Protein AF-A0A932YGS8-F1 (afdb_monomer)

Secondary structure (DSSP, 8-state):
-THHHHHHHHHHHHHHHHHHHHHHHHHHHHHHHH-TT-HHHHHHTTT----TT-----------------------SSTT-HHHHHHHHHHHHHHHHHHHHHHHHHHHHHHHHHHSHHHHHHHHPPPPTTS---HHHIIIII-STTHHHHHHHIIIIIHHHHHHHHHHHHHHHHHHHHHHH-GGG--TTHHHHHHHHHHHH-TTTHHHHHHHHHHHHHHHHHHHHHHH------SHHHHHHHHHHHHHHHHHHHHHTTGGGG-

Foldseek 3Di:
DVVVVCCVVCVVCLVCVLLVVLVVLLVVLVCCVVCVPPVVLVVVLVVPPVCPVPPPPPPDDDDDDDDPPPPPCPVPPPPAASLQVVLVVSLVVSLVVLVVSLVVVLVVLQVVQCVDPVSVQQQQQQDDPPPPDPPVCCVPQGVGSRNRSSVVSCVPRVVQSVQLLVQLVVQLVVVVVVCVVCVQQEGGNLSSLLSSLSSSLTPPLSVQLVVQLVVLQVVVQVCCCVPPVDNYHHSNVSSSVSSVCSSVCVVVVCVVVVVVVRD

Sequence (263 aa):
MPDGILQFLAGPFLIETPIIFSWAVFLFAFGVFIFPNSRFLKRLGGIYKTDTSNRPDRSDTSDGSTRLTTSRSDTSDTSYKPYAHFYFRLLAAAAAFRFFISFFETFLQYYVWKKNPLTEILLVQPLSADVPVPAFIRNIFFGNPRGYFFYYAWGHFFLNVFLSILSAIAFYYFLVFLRKYRARFFGEGEIVLGTLMAFLAGWPNVVLFVPLALILTVVISVVRSIFWNKNYTTLGLPFLVSGFATLAFGKLLIELFHLGALG

Solvent-accessible surface area (backbone atoms only — not comparable to full-atom values): 14750 Å² total; per-residue (Å²): 125,78,66,60,59,54,53,65,57,45,52,65,49,59,71,47,44,65,54,56,49,42,51,52,53,47,54,50,52,48,50,47,69,77,42,71,82,39,70,64,54,57,62,76,50,65,79,68,72,75,77,77,80,80,67,76,83,76,75,88,77,92,74,93,72,98,67,92,68,82,80,74,79,81,78,77,83,71,88,64,56,65,55,33,56,50,39,45,51,51,39,51,51,52,51,51,48,52,52,50,50,29,52,50,51,44,51,51,51,52,54,59,26,66,72,34,80,84,44,34,52,48,53,58,30,55,50,64,85,84,56,96,59,60,68,68,58,36,57,74,73,28,67,46,51,40,9,33,41,51,51,51,41,41,61,70,42,42,43,53,55,53,47,11,52,51,50,15,53,54,48,36,52,52,47,55,53,49,37,74,80,44,50,83,37,57,54,75,29,31,57,40,45,43,22,36,33,35,33,62,40,16,64,59,37,32,72,55,29,54,60,42,24,54,52,40,42,52,52,53,40,51,52,36,35,74,76,62,73,42,95,72,52,60,51,52,62,25,32,50,55,22,32,50,49,30,69,75,40,29,69,62,50,35,60,73,69,64,46,57,89,68,103

pLDDT: mean 87.51, std 14.18, range [52.0, 98.56]

Structure (mmCIF, N/CA/C/O backbone):
data_AF-A0A932YGS8-F1
#
_entry.id   AF-A0A932YGS8-F1
#
loop_
_atom_site.group_PDB
_atom_site.id
_atom_site.type_symbol
_atom_site.label_atom_id
_atom_site.label_alt_id
_atom_site.label_comp_id
_atom_site.label_asym_id
_atom_site.label_entity_id
_atom_site.label_seq_id
_atom_site.pdbx_PDB_ins_code
_atom_site.Cartn_x
_atom_site.Cartn_y
_atom_site.Cartn_z
_atom_site.occupancy
_atom_site.B_iso_or_equiv
_atom_site.auth_seq_id
_atom_site.auth_comp_id
_atom_site.auth_asym_id
_atom_site.auth_atom_id
_atom_site.pdbx_PDB_model_num
ATOM 1 N N . MET A 1 1 ? 29.486 16.291 -18.651 1.00 53.69 1 MET A N 1
ATOM 2 C CA . MET A 1 1 ? 29.732 16.313 -17.189 1.00 53.69 1 MET A CA 1
ATOM 3 C C . MET A 1 1 ? 28.541 16.717 -16.297 1.00 53.69 1 MET A C 1
ATOM 5 O O . MET A 1 1 ? 28.609 16.335 -15.136 1.00 53.69 1 MET A O 1
ATOM 9 N N . PRO A 1 2 ? 27.442 17.377 -16.734 1.00 63.81 2 PRO A N 1
ATOM 10 C CA . PRO A 1 2 ? 26.300 17.620 -15.830 1.00 63.81 2 PRO A CA 1
ATOM 11 C C . PRO A 1 2 ? 25.465 16.360 -15.502 1.00 63.81 2 PRO A C 1
ATOM 13 O O . PRO A 1 2 ? 24.698 16.364 -14.545 1.00 63.81 2 PRO A O 1
ATOM 16 N N . ASP A 1 3 ? 25.635 15.260 -16.243 1.00 66.19 3 ASP A N 1
ATOM 17 C CA . ASP A 1 3 ? 24.803 14.054 -16.101 1.00 66.19 3 ASP A CA 1
ATOM 18 C C . ASP A 1 3 ? 25.101 13.206 -14.850 1.00 66.19 3 ASP A C 1
ATOM 20 O O . ASP A 1 3 ? 24.203 12.544 -14.331 1.00 66.19 3 ASP A O 1
ATOM 24 N N . GLY A 1 4 ? 26.334 13.252 -14.328 1.00 72.06 4 GLY A N 1
ATOM 25 C CA . GLY A 1 4 ? 26.733 12.452 -13.161 1.00 72.06 4 GLY A CA 1
ATOM 26 C C . GLY A 1 4 ? 26.124 12.947 -11.846 1.00 72.06 4 GLY A C 1
ATOM 27 O O . GLY A 1 4 ? 25.765 12.147 -10.985 1.00 72.06 4 GLY A O 1
ATOM 28 N N . ILE A 1 5 ? 25.932 1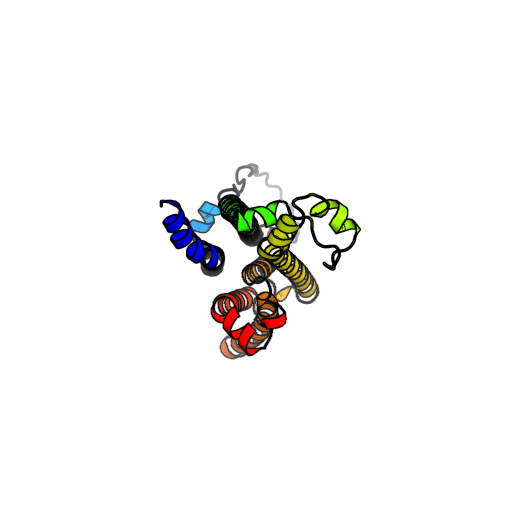4.263 -11.712 1.00 74.06 5 ILE A N 1
ATOM 29 C CA . ILE A 1 5 ? 25.344 14.875 -10.511 1.00 74.06 5 ILE A CA 1
ATOM 30 C C . ILE A 1 5 ? 23.867 14.484 -10.383 1.00 74.06 5 ILE A C 1
ATOM 32 O O . ILE A 1 5 ? 23.399 14.186 -9.287 1.00 74.06 5 ILE A O 1
ATOM 36 N N . LEU A 1 6 ? 23.140 14.423 -11.503 1.00 71.50 6 LEU A N 1
ATOM 37 C CA . LEU A 1 6 ? 21.725 14.062 -11.493 1.00 71.50 6 LEU A CA 1
ATOM 38 C C . LEU A 1 6 ? 21.517 12.590 -11.108 1.00 71.50 6 LEU A C 1
ATOM 40 O O . LEU A 1 6 ? 20.607 12.295 -10.345 1.00 71.50 6 LEU A O 1
ATOM 44 N N . GLN A 1 7 ? 22.382 11.678 -11.570 1.00 69.88 7 GLN A N 1
ATOM 45 C CA . GLN A 1 7 ? 22.343 10.267 -11.158 1.00 69.88 7 GLN A CA 1
ATOM 46 C C . GLN A 1 7 ? 22.701 10.081 -9.680 1.00 69.88 7 GLN A C 1
ATOM 48 O O . GLN A 1 7 ? 22.019 9.333 -8.979 1.00 69.88 7 GLN A O 1
ATOM 53 N N . PHE A 1 8 ? 23.727 10.788 -9.196 1.00 73.25 8 PHE A N 1
ATOM 54 C CA . PHE A 1 8 ? 24.150 10.719 -7.797 1.00 73.25 8 PHE A CA 1
ATOM 55 C C . PHE A 1 8 ? 23.075 11.243 -6.834 1.00 73.25 8 PHE A C 1
ATOM 57 O O . PHE A 1 8 ? 22.840 10.641 -5.791 1.00 73.25 8 PHE A O 1
ATOM 64 N N . LEU A 1 9 ? 22.391 12.334 -7.192 1.00 71.69 9 LEU A N 1
ATOM 65 C CA . LEU A 1 9 ? 21.349 12.925 -6.348 1.00 71.69 9 LEU A CA 1
ATOM 66 C C . LEU A 1 9 ? 20.000 12.203 -6.467 1.00 71.69 9 LEU A C 1
ATOM 68 O O . LEU A 1 9 ? 19.301 12.058 -5.467 1.00 71.69 9 LEU A O 1
ATOM 72 N N . ALA A 1 10 ? 19.620 11.744 -7.663 1.00 75.38 10 ALA A N 1
ATOM 73 C CA . ALA A 1 10 ? 18.311 11.130 -7.874 1.00 75.38 10 ALA A CA 1
ATOM 74 C C . ALA A 1 10 ? 18.223 9.708 -7.307 1.00 75.38 10 ALA A C 1
ATOM 76 O O . ALA A 1 10 ? 17.169 9.339 -6.802 1.00 75.38 10 ALA A O 1
ATOM 77 N N . GLY A 1 11 ? 19.304 8.921 -7.352 1.00 76.75 11 GLY A N 1
ATOM 78 C CA . GLY A 1 11 ? 19.278 7.513 -6.936 1.00 76.75 11 GLY A CA 1
ATOM 79 C C . GLY A 1 11 ? 18.802 7.311 -5.489 1.00 76.75 11 GLY A C 1
ATOM 80 O O . GLY A 1 11 ? 17.734 6.733 -5.285 1.00 76.75 11 GLY A O 1
ATOM 81 N N . PRO A 1 12 ? 19.532 7.823 -4.479 1.00 80.06 12 PRO A N 1
ATOM 82 C CA . PRO A 1 12 ? 19.144 7.674 -3.076 1.00 80.06 12 PRO A CA 1
ATOM 83 C C . PRO A 1 12 ? 17.800 8.338 -2.762 1.00 80.06 12 PRO A C 1
ATOM 85 O O . PRO A 1 12 ? 16.999 7.798 -2.006 1.00 80.06 12 PRO A O 1
ATOM 88 N N . PHE A 1 13 ? 17.527 9.497 -3.371 1.00 80.12 13 PHE A N 1
ATOM 89 C CA . PHE A 1 13 ? 16.286 10.224 -3.130 1.00 80.12 13 PHE A CA 1
ATOM 90 C C . PHE A 1 13 ? 15.060 9.427 -3.587 1.00 80.12 13 PHE A C 1
ATOM 92 O O . PHE A 1 13 ? 14.078 9.349 -2.854 1.00 80.12 13 PHE A O 1
ATOM 99 N N . LEU A 1 14 ? 15.111 8.802 -4.765 1.00 80.19 14 LEU A N 1
ATOM 100 C CA . LEU A 1 14 ? 13.993 8.017 -5.296 1.00 80.19 14 LEU A CA 1
ATOM 101 C C . LEU A 1 14 ? 13.702 6.779 -4.454 1.00 80.19 14 LEU A C 1
ATOM 103 O O . LEU A 1 14 ? 12.538 6.499 -4.193 1.00 80.19 14 LEU A O 1
ATOM 107 N N . ILE A 1 15 ? 14.744 6.098 -3.973 1.00 83.31 15 ILE A N 1
ATOM 108 C CA . ILE A 1 15 ? 14.597 4.894 -3.143 1.00 83.31 15 ILE A CA 1
ATOM 109 C C . ILE A 1 15 ? 13.894 5.228 -1.819 1.00 83.31 15 ILE A C 1
ATOM 111 O O . ILE A 1 15 ? 12.994 4.507 -1.389 1.00 83.31 15 ILE A O 1
ATOM 115 N N . GLU A 1 16 ? 14.255 6.348 -1.191 1.00 87.94 16 GLU A N 1
ATOM 116 C CA . GLU A 1 16 ? 13.711 6.737 0.117 1.00 87.94 16 GLU A CA 1
ATOM 117 C C . GLU A 1 16 ? 12.370 7.491 0.022 1.00 87.94 16 GLU A C 1
ATOM 119 O O . GLU A 1 16 ? 11.599 7.528 0.986 1.00 87.94 16 GLU A O 1
ATOM 124 N N . THR A 1 17 ? 12.040 8.079 -1.135 1.00 89.12 17 THR A N 1
ATOM 125 C CA . THR A 1 17 ? 10.829 8.906 -1.315 1.00 89.12 17 THR A CA 1
ATOM 126 C C . THR A 1 17 ? 9.528 8.163 -0.961 1.00 89.12 17 THR A C 1
ATOM 128 O O . THR A 1 17 ? 8.723 8.718 -0.203 1.00 89.12 17 THR A O 1
ATOM 131 N N . PRO A 1 18 ? 9.285 6.917 -1.421 1.00 89.56 18 PRO A N 1
ATOM 132 C CA . PRO A 1 18 ? 8.098 6.154 -1.036 1.00 89.56 18 PRO A CA 1
ATOM 133 C C . PRO A 1 18 ? 7.996 5.897 0.472 1.00 89.56 18 PRO A C 1
ATOM 135 O O . PRO A 1 18 ? 6.890 5.909 1.025 1.00 89.56 18 PRO A O 1
ATOM 138 N N . ILE A 1 19 ? 9.132 5.680 1.139 1.00 92.06 19 ILE A N 1
ATOM 139 C CA . ILE A 1 19 ? 9.204 5.396 2.577 1.00 92.06 19 ILE A CA 1
ATOM 140 C C . ILE A 1 19 ? 8.862 6.662 3.363 1.00 92.06 19 ILE A C 1
ATOM 142 O O . ILE A 1 19 ? 7.942 6.645 4.184 1.00 92.06 19 ILE A O 1
ATOM 146 N N . ILE A 1 20 ? 9.531 7.778 3.060 1.00 93.56 20 ILE A N 1
ATOM 147 C CA . ILE A 1 20 ? 9.289 9.082 3.697 1.00 93.56 20 ILE A CA 1
ATOM 148 C C . ILE A 1 20 ? 7.828 9.501 3.519 1.00 93.56 20 ILE A C 1
ATOM 150 O O . ILE A 1 20 ? 7.171 9.925 4.472 1.00 93.56 20 ILE A O 1
ATOM 154 N N . PHE A 1 21 ? 7.289 9.341 2.310 1.00 93.75 21 PHE A N 1
ATOM 155 C CA . PHE A 1 21 ? 5.893 9.653 2.042 1.00 93.75 21 PHE A CA 1
ATOM 156 C C . PHE A 1 21 ? 4.937 8.758 2.842 1.00 93.75 21 PHE A C 1
ATOM 158 O O . PHE A 1 21 ? 3.979 9.258 3.433 1.00 93.75 21 PHE A O 1
ATOM 165 N N . SER A 1 22 ? 5.205 7.451 2.922 1.00 93.94 22 SER A N 1
ATOM 166 C CA . SER A 1 22 ? 4.378 6.526 3.711 1.00 93.94 22 SER A CA 1
ATOM 167 C C . SER A 1 22 ? 4.372 6.907 5.197 1.00 93.94 22 SER A C 1
ATOM 169 O O . SER A 1 22 ? 3.309 6.905 5.822 1.00 93.94 22 SER A O 1
ATOM 171 N N . TRP A 1 23 ? 5.516 7.337 5.740 1.00 96.75 23 TRP A N 1
ATOM 172 C CA . TRP A 1 23 ? 5.614 7.898 7.091 1.00 96.75 23 TRP A CA 1
ATOM 173 C C . TRP A 1 23 ? 4.824 9.195 7.259 1.00 96.75 23 TRP A C 1
ATOM 175 O O . TRP A 1 23 ? 4.115 9.350 8.253 1.00 96.75 23 TRP A O 1
ATOM 185 N N . ALA A 1 24 ? 4.881 10.110 6.291 1.00 96.31 24 ALA A N 1
ATOM 186 C CA . ALA A 1 24 ? 4.102 11.345 6.336 1.00 96.31 24 ALA A CA 1
ATOM 187 C C . ALA A 1 24 ? 2.588 11.062 6.353 1.00 96.31 24 ALA A C 1
ATOM 189 O O . ALA A 1 24 ? 1.861 11.622 7.177 1.00 96.31 24 ALA A O 1
ATOM 190 N N . VAL A 1 25 ? 2.114 10.145 5.500 1.00 94.19 25 VAL A N 1
ATOM 191 C CA . VAL A 1 25 ? 0.705 9.717 5.478 1.00 94.19 25 VAL A CA 1
ATOM 192 C C . VAL A 1 25 ? 0.316 9.046 6.797 1.00 94.19 25 VAL A C 1
ATOM 194 O O . VAL A 1 25 ? -0.755 9.337 7.337 1.00 94.19 25 VAL A O 1
ATOM 197 N N . PHE A 1 26 ? 1.186 8.194 7.345 1.00 96.19 26 PHE A N 1
ATOM 198 C CA . PHE A 1 26 ? 0.978 7.558 8.644 1.00 96.19 26 PHE A CA 1
ATOM 199 C C . PHE A 1 26 ? 0.837 8.590 9.770 1.00 96.19 26 PHE A C 1
ATOM 201 O O . PHE A 1 26 ? -0.154 8.566 10.498 1.00 96.19 26 PHE A O 1
ATOM 208 N N . LEU A 1 27 ? 1.782 9.527 9.889 1.00 96.38 27 LEU A N 1
ATOM 209 C CA . LEU A 1 27 ? 1.763 10.568 10.922 1.00 96.38 27 LEU A CA 1
ATOM 210 C C . LEU A 1 27 ? 0.518 11.450 10.808 1.00 96.38 27 LEU A C 1
ATOM 212 O O . LEU A 1 27 ? -0.073 11.824 11.823 1.00 96.38 27 LEU A O 1
ATOM 216 N N . PHE A 1 28 ? 0.075 11.734 9.583 1.00 93.25 28 PHE A N 1
ATOM 217 C CA . PHE A 1 28 ? -1.156 12.475 9.348 1.00 93.25 28 PHE A CA 1
ATOM 218 C C . PHE A 1 28 ? -2.391 11.685 9.804 1.00 93.25 28 PHE A C 1
ATOM 220 O O . PHE A 1 28 ? -3.215 12.213 10.553 1.00 93.25 28 PHE A O 1
ATOM 227 N N . ALA A 1 29 ? -2.496 10.404 9.432 1.00 92.81 29 ALA A N 1
ATOM 228 C CA . ALA A 1 29 ? -3.579 9.522 9.876 1.00 92.81 29 ALA A CA 1
ATOM 229 C C . ALA A 1 29 ? -3.609 9.366 11.407 1.00 92.81 29 ALA A C 1
ATOM 231 O O . ALA A 1 29 ? -4.682 9.436 12.013 1.00 92.81 29 ALA A O 1
ATOM 232 N N . PHE A 1 30 ? -2.435 9.213 12.024 1.00 94.06 30 PHE A N 1
ATOM 233 C CA . PHE A 1 30 ? -2.254 9.133 13.470 1.00 94.06 30 PHE A CA 1
ATOM 234 C C . PHE A 1 30 ? -2.694 10.426 14.167 1.00 94.06 30 PHE A C 1
ATOM 236 O O . PHE A 1 30 ? -3.493 10.379 15.100 1.00 94.06 30 PHE A O 1
ATOM 243 N N . GLY A 1 31 ? -2.252 11.590 13.682 1.00 92.12 31 GLY A N 1
ATOM 244 C CA . GLY A 1 31 ? -2.642 12.886 14.242 1.00 92.12 31 GLY A CA 1
ATOM 245 C C . GLY A 1 31 ? -4.155 13.116 14.196 1.00 92.12 31 GLY A C 1
ATOM 246 O O . GLY A 1 31 ? -4.738 13.585 15.173 1.00 92.12 31 GLY A O 1
ATOM 247 N N . VAL A 1 32 ? -4.810 12.722 13.100 1.00 89.12 32 VAL A N 1
ATOM 248 C CA . VAL A 1 32 ? -6.277 12.790 12.972 1.00 89.12 32 VAL A CA 1
ATOM 249 C C . VAL A 1 32 ? -6.980 11.858 13.955 1.00 89.12 32 VAL A C 1
ATOM 251 O O . VAL A 1 32 ? -7.988 12.245 14.543 1.00 89.12 32 VAL A O 1
ATOM 254 N N . PHE A 1 33 ? -6.441 10.655 14.154 1.00 89.75 33 PHE A N 1
ATOM 255 C CA . PHE A 1 33 ? -6.997 9.676 15.085 1.00 89.75 33 PHE A CA 1
ATOM 256 C C . PHE A 1 33 ? -6.884 10.128 16.549 1.00 89.75 33 PHE A C 1
ATOM 258 O O . PHE A 1 33 ? -7.844 10.002 17.306 1.00 89.75 33 PHE A O 1
ATOM 265 N N . ILE A 1 34 ? -5.732 10.679 16.949 1.00 91.69 34 ILE A N 1
ATOM 266 C CA . ILE A 1 34 ? -5.482 11.125 18.329 1.00 91.69 34 ILE A CA 1
ATOM 267 C C . ILE A 1 34 ? -6.186 12.452 18.643 1.00 91.69 34 ILE A C 1
ATOM 269 O O . ILE A 1 34 ? -6.664 12.643 19.761 1.00 91.69 34 ILE A O 1
ATOM 273 N N . PHE A 1 35 ? -6.291 13.362 17.668 1.00 89.00 35 PHE A N 1
ATOM 274 C CA . PHE A 1 35 ? -6.854 14.703 17.863 1.00 89.00 35 PHE A CA 1
ATOM 275 C C . PHE A 1 35 ? -8.100 14.961 16.993 1.00 89.00 35 PHE A C 1
ATOM 277 O O . PHE A 1 35 ? -8.100 15.895 16.177 1.00 89.00 35 PHE A O 1
ATOM 284 N N . PRO A 1 36 ? -9.202 14.209 17.201 1.00 79.75 36 PRO A N 1
ATOM 285 C CA . PRO A 1 36 ? -10.401 14.283 16.360 1.00 79.75 36 PRO A CA 1
ATOM 286 C C . PRO A 1 36 ? -11.085 15.660 16.371 1.00 79.75 36 PRO A C 1
ATOM 288 O O . PRO A 1 36 ? -11.736 16.043 15.404 1.00 79.75 36 PRO A O 1
ATOM 291 N N . ASN A 1 37 ? -10.916 16.448 17.441 1.00 78.62 37 ASN A N 1
ATOM 292 C CA . ASN A 1 37 ? -11.529 17.776 17.585 1.00 78.62 37 ASN A CA 1
ATOM 293 C C . ASN A 1 37 ? -10.564 18.937 17.277 1.00 78.62 37 ASN A C 1
ATOM 295 O O . ASN A 1 37 ? -10.819 20.085 17.655 1.00 78.62 37 ASN A O 1
ATOM 299 N N . SER A 1 38 ? -9.429 18.671 16.624 1.00 79.00 38 SER A N 1
ATOM 300 C CA . SER A 1 38 ? -8.506 19.744 16.254 1.00 79.00 38 SER A CA 1
ATOM 301 C C . SER A 1 38 ? -9.202 20.748 15.320 1.00 79.00 38 SER A C 1
ATOM 303 O O . SER A 1 38 ? -9.904 20.383 14.374 1.00 79.00 38 SER A O 1
ATOM 305 N N . ARG A 1 39 ? -9.008 22.055 15.558 1.00 78.75 39 ARG A N 1
ATOM 306 C CA . ARG A 1 39 ? -9.536 23.113 14.664 1.00 78.75 39 ARG A CA 1
ATOM 307 C C . ARG A 1 39 ? -9.062 22.924 13.218 1.00 78.75 39 ARG A C 1
ATOM 309 O O . ARG A 1 39 ? -9.732 23.357 12.287 1.00 78.75 39 ARG A O 1
ATOM 316 N N . PHE A 1 40 ? -7.918 22.266 13.046 1.00 75.50 40 PHE A N 1
ATOM 317 C CA . PHE A 1 40 ? -7.362 21.874 11.761 1.00 75.50 40 PHE A CA 1
ATOM 318 C C . PHE A 1 40 ? -8.302 20.945 10.978 1.00 75.50 40 PHE A C 1
ATOM 320 O O . PHE A 1 40 ? -8.613 21.233 9.823 1.00 75.50 40 PHE A O 1
ATOM 327 N N . LEU A 1 41 ? -8.856 19.911 11.621 1.00 68.62 41 LEU A N 1
ATOM 328 C CA . LEU A 1 41 ? -9.849 19.027 11.002 1.00 68.62 41 LEU A CA 1
ATOM 329 C C . LEU A 1 41 ? -11.133 19.764 10.619 1.00 68.62 41 LEU A C 1
ATOM 331 O O . LEU A 1 41 ? -11.678 19.515 9.547 1.00 68.62 41 LEU A O 1
ATOM 335 N N . LYS A 1 42 ? -11.578 20.729 11.434 1.00 72.94 42 LYS A N 1
ATOM 336 C CA . LYS A 1 42 ? -12.734 21.578 11.091 1.00 72.94 42 LYS A CA 1
ATOM 337 C C . LYS A 1 42 ? -12.476 22.433 9.845 1.00 72.94 42 LYS A C 1
ATOM 339 O O . LYS A 1 42 ? -13.388 22.622 9.049 1.00 72.94 42 LYS A O 1
ATOM 344 N N . ARG A 1 43 ? -11.239 22.904 9.639 1.00 75.62 43 ARG A N 1
ATOM 345 C CA . ARG A 1 43 ? -10.846 23.639 8.422 1.00 75.62 43 ARG A CA 1
ATOM 346 C C . ARG A 1 43 ? -10.771 22.730 7.193 1.00 75.62 43 ARG A C 1
ATOM 348 O O . ARG A 1 43 ? -11.264 23.114 6.141 1.00 75.62 43 ARG A O 1
ATOM 355 N N . LEU A 1 44 ? -10.223 21.521 7.327 1.00 70.62 44 LEU A N 1
ATOM 356 C CA . LEU A 1 44 ? -10.173 20.542 6.230 1.00 70.62 44 LEU A CA 1
ATOM 357 C C . LEU A 1 44 ? -11.557 19.979 5.868 1.00 70.62 44 LEU A C 1
ATOM 359 O O . LEU A 1 44 ? -11.822 19.654 4.711 1.00 70.62 44 LEU A O 1
ATOM 363 N N . GLY A 1 45 ? -12.442 19.877 6.859 1.00 62.84 45 GLY A N 1
ATOM 364 C CA . GLY A 1 45 ? -13.827 19.435 6.719 1.00 62.84 45 GLY A CA 1
ATOM 365 C C . GLY A 1 45 ? -14.804 20.524 6.273 1.00 62.84 45 GLY A C 1
ATOM 366 O O . GLY A 1 45 ? -15.987 20.217 6.137 1.00 62.84 45 GLY A O 1
ATOM 367 N N . GLY A 1 46 ? -14.336 21.753 6.004 1.00 54.72 46 GLY A N 1
ATOM 368 C CA . GLY A 1 46 ? -15.132 22.942 5.646 1.00 54.72 46 GLY A CA 1
ATOM 369 C C . GLY A 1 46 ? -15.997 22.842 4.378 1.00 54.72 46 GLY A C 1
ATOM 370 O O . GLY A 1 46 ? -16.528 23.845 3.917 1.00 54.72 46 GLY A O 1
ATOM 371 N N . ILE A 1 47 ? -16.158 21.641 3.821 1.00 53.47 47 ILE A N 1
ATOM 372 C CA . ILE A 1 47 ? -17.085 21.317 2.733 1.00 53.47 47 ILE A CA 1
ATOM 373 C C . ILE A 1 47 ? -18.461 20.897 3.276 1.00 53.47 47 ILE A C 1
ATOM 375 O O . ILE A 1 47 ? -19.456 21.009 2.566 1.00 53.47 47 ILE A O 1
ATOM 379 N N . TYR A 1 48 ? -18.574 20.496 4.545 1.00 54.22 48 TYR A N 1
ATOM 380 C CA . TYR A 1 48 ? -19.884 20.308 5.167 1.00 54.22 48 TYR A CA 1
ATOM 381 C C . TYR A 1 48 ? -20.368 21.641 5.734 1.00 54.22 48 TYR A C 1
ATOM 383 O O . TYR A 1 48 ? -20.323 21.874 6.941 1.00 54.22 48 TYR A O 1
ATOM 391 N N . LYS A 1 49 ? -20.852 22.530 4.856 1.00 54.19 49 LYS A N 1
ATOM 392 C CA . LYS A 1 49 ? -21.879 23.490 5.272 1.00 54.19 49 LYS A CA 1
ATOM 393 C C . LYS A 1 49 ? -23.056 22.641 5.745 1.00 54.19 49 LYS A C 1
ATOM 395 O O . LYS A 1 49 ? -23.838 22.155 4.936 1.00 54.19 49 LYS A O 1
ATOM 400 N N . THR A 1 50 ? -23.140 22.392 7.048 1.00 57.25 50 THR A N 1
ATOM 401 C CA . THR A 1 50 ? -24.409 22.034 7.671 1.00 57.25 50 THR A CA 1
ATOM 402 C C . THR A 1 50 ? -25.353 23.161 7.317 1.00 57.25 50 THR A C 1
ATOM 404 O O . THR A 1 50 ? -25.178 24.286 7.784 1.00 57.25 50 THR A O 1
ATOM 407 N N . ASP A 1 51 ? -26.266 22.868 6.405 1.00 57.34 51 ASP A N 1
ATOM 408 C CA . ASP A 1 51 ? -27.255 23.796 5.900 1.00 57.34 51 ASP A CA 1
ATOM 409 C C . ASP A 1 51 ? -28.275 24.036 7.016 1.00 57.34 51 ASP A C 1
ATOM 411 O O . ASP A 1 51 ? -29.368 23.483 7.053 1.00 57.34 51 ASP A O 1
ATOM 415 N N . THR A 1 52 ? -27.875 24.812 8.021 1.00 59.38 52 THR A N 1
ATOM 416 C CA . THR A 1 52 ? -28.741 25.237 9.123 1.00 59.38 52 THR A CA 1
ATOM 417 C C . THR A 1 52 ? -29.709 26.335 8.677 1.00 59.38 52 THR A C 1
ATOM 419 O O . THR A 1 52 ? -30.340 26.963 9.520 1.00 59.38 52 THR A O 1
ATOM 422 N N . SER A 1 53 ? -29.811 26.597 7.369 1.00 62.03 53 SER A N 1
ATOM 423 C CA . SER A 1 53 ? -30.606 27.687 6.803 1.00 62.03 53 SER A CA 1
ATOM 424 C C . SER A 1 53 ? -32.093 27.354 6.636 1.00 62.03 53 SER A C 1
ATOM 426 O O . SER A 1 53 ? -32.887 28.272 6.482 1.00 62.03 53 SER A O 1
ATOM 428 N N . ASN A 1 54 ? -32.508 26.087 6.763 1.00 59.84 54 ASN A N 1
ATOM 429 C CA . ASN A 1 54 ? -33.917 25.687 6.657 1.00 59.84 54 ASN A CA 1
ATOM 430 C C . ASN A 1 54 ? -34.510 25.289 8.014 1.00 59.84 54 ASN A C 1
ATOM 432 O O . ASN A 1 54 ? -34.950 24.158 8.230 1.00 59.84 54 ASN A O 1
ATOM 436 N N . ARG A 1 55 ? -34.529 26.240 8.951 1.00 59.22 55 ARG A N 1
ATOM 437 C CA . ARG A 1 55 ? -35.439 26.166 10.096 1.00 59.22 55 ARG A CA 1
ATOM 438 C C . ARG A 1 55 ? -36.730 26.866 9.657 1.00 59.22 55 ARG A C 1
ATOM 440 O O . ARG A 1 55 ? -36.719 28.091 9.591 1.00 59.22 55 ARG A O 1
ATOM 447 N N . PRO A 1 56 ? -37.803 26.144 9.280 1.00 62.28 56 PRO A N 1
ATOM 448 C CA . PRO A 1 56 ? -39.084 26.800 9.073 1.00 62.28 56 PRO A CA 1
ATOM 449 C C . PRO A 1 56 ? -39.476 27.440 10.404 1.00 62.28 56 PRO A C 1
ATOM 451 O O . PRO A 1 56 ? -39.520 26.748 11.425 1.00 62.28 56 PRO A O 1
ATOM 454 N N . ASP A 1 57 ? -39.698 28.754 10.390 1.00 64.38 57 ASP A N 1
ATOM 455 C CA . ASP A 1 57 ? -40.337 29.477 11.485 1.00 64.38 57 ASP A CA 1
ATOM 456 C C . ASP A 1 57 ? -41.687 28.809 11.737 1.00 64.38 57 ASP A C 1
ATOM 458 O O . ASP A 1 57 ? -42.656 28.988 10.997 1.00 64.38 57 ASP A O 1
ATOM 462 N N . ARG A 1 58 ? -41.724 27.937 12.744 1.00 60.53 58 ARG A N 1
ATOM 463 C CA . ARG A 1 58 ? -42.948 27.280 13.170 1.00 60.53 58 ARG A CA 1
ATOM 464 C C . ARG A 1 58 ? -43.671 28.289 14.044 1.00 60.53 58 ARG A C 1
ATOM 466 O O . ARG A 1 58 ? -43.384 28.399 15.229 1.00 60.53 58 ARG A O 1
ATOM 473 N N . SER A 1 59 ? -44.552 29.056 13.414 1.00 61.56 59 SER A N 1
ATOM 474 C CA . SER A 1 59 ? -45.521 29.899 14.094 1.00 61.56 59 SER A CA 1
ATOM 475 C C . SER A 1 59 ? -46.402 29.038 14.999 1.00 61.56 59 SER A C 1
ATOM 477 O O . SER A 1 59 ? -46.999 28.043 14.578 1.00 61.56 59 SER A O 1
ATOM 479 N N . ASP A 1 60 ? -46.431 29.417 16.271 1.00 61.91 60 ASP A N 1
ATOM 480 C CA . ASP A 1 60 ? -47.207 28.783 17.323 1.00 61.91 60 ASP A CA 1
ATOM 481 C C . ASP A 1 60 ? -48.703 28.825 16.996 1.00 61.91 60 ASP A C 1
ATOM 483 O O . ASP A 1 60 ? -49.322 29.886 16.927 1.00 61.91 60 ASP A O 1
ATOM 487 N N . THR A 1 61 ? -49.312 27.652 16.838 1.00 58.94 61 THR A N 1
ATOM 488 C CA . THR A 1 61 ? -50.755 27.481 17.027 1.00 58.94 61 THR A CA 1
ATOM 489 C C . THR A 1 61 ? -50.963 26.420 18.096 1.00 58.94 61 THR A C 1
ATOM 491 O O . THR A 1 61 ? -50.753 25.226 17.895 1.00 58.94 61 THR A O 1
ATOM 494 N N . SER A 1 62 ? -51.299 26.927 19.279 1.00 60.28 62 SER A N 1
ATOM 495 C CA . SER A 1 62 ? -51.760 26.197 20.451 1.00 60.28 62 SER A CA 1
ATOM 496 C C . SER A 1 62 ? -53.075 25.493 20.123 1.00 60.28 62 SER A C 1
ATOM 498 O O . SER A 1 62 ? -54.092 26.169 19.981 1.00 60.28 62 SER A O 1
ATOM 500 N N . ASP A 1 63 ? -53.078 24.162 20.085 1.00 53.31 63 ASP A N 1
ATOM 501 C CA . ASP A 1 63 ? -54.306 23.417 20.347 1.00 53.31 63 ASP A CA 1
ATOM 502 C C . ASP A 1 63 ? -54.024 22.145 21.153 1.00 53.31 63 ASP A C 1
ATOM 504 O O . ASP A 1 63 ? -53.074 21.395 20.897 1.00 53.31 63 ASP A O 1
ATOM 508 N N . GLY A 1 64 ? -54.816 21.965 22.205 1.00 62.50 64 GLY A N 1
ATOM 509 C CA . GLY A 1 64 ? -54.627 20.955 23.234 1.00 62.50 64 GLY A CA 1
ATOM 510 C C . GLY A 1 64 ? -55.038 19.574 22.743 1.00 62.50 64 GLY A C 1
ATOM 511 O O . GLY A 1 64 ? -56.216 19.285 22.566 1.00 62.50 64 GLY A O 1
ATOM 512 N N . SER A 1 65 ? -54.071 18.671 22.591 1.00 55.28 65 SER A N 1
ATOM 513 C CA . SER A 1 65 ? -54.346 17.242 22.451 1.00 55.28 65 SER A CA 1
ATOM 514 C C . SER A 1 65 ? -53.216 16.426 23.070 1.00 55.28 65 SER A C 1
ATOM 516 O O . SER A 1 65 ? -52.091 16.377 22.572 1.00 55.28 65 SER A O 1
ATOM 518 N N . THR A 1 66 ? -53.531 15.776 24.186 1.00 58.53 66 THR A N 1
ATOM 519 C CA . THR A 1 66 ? -52.734 14.756 24.870 1.00 58.53 66 THR A CA 1
ATOM 520 C C . THR A 1 66 ? -52.547 13.536 23.965 1.00 58.53 66 THR A C 1
ATOM 522 O O . THR A 1 66 ? -53.260 12.540 24.064 1.00 58.53 66 THR A O 1
ATOM 525 N N . ARG A 1 67 ? -51.556 13.583 23.070 1.00 53.62 67 ARG A N 1
ATOM 526 C CA . ARG A 1 67 ? -51.011 12.383 22.426 1.00 53.62 67 ARG A CA 1
ATOM 527 C C . ARG A 1 67 ? -49.731 11.971 23.136 1.00 53.62 67 ARG A C 1
ATOM 529 O O . ARG A 1 67 ? -48.751 12.708 23.133 1.00 53.62 67 ARG A O 1
ATOM 536 N N . LEU A 1 68 ? -49.742 10.756 23.685 1.00 59.44 68 LEU A N 1
ATOM 537 C CA . LEU A 1 68 ? -48.559 9.954 23.995 1.00 59.44 68 LEU A CA 1
ATOM 538 C C . LEU A 1 68 ? -47.790 9.700 22.691 1.00 59.44 68 LEU A C 1
ATOM 540 O O . LEU A 1 68 ? -47.874 8.636 22.081 1.00 59.44 68 LEU A O 1
ATOM 544 N N . THR A 1 69 ? -47.081 10.713 22.211 1.00 56.34 69 THR A N 1
ATOM 545 C CA . THR A 1 69 ? -46.097 10.561 21.154 1.00 56.34 69 THR A CA 1
ATOM 546 C C . THR A 1 69 ? -44.852 9.990 21.808 1.00 56.34 69 THR A C 1
ATOM 548 O O . THR A 1 69 ? -44.079 10.683 22.466 1.00 56.34 69 THR A O 1
ATOM 551 N N . THR A 1 70 ? -44.657 8.685 21.638 1.00 60.31 70 THR A N 1
ATOM 552 C CA . THR A 1 70 ? -43.342 8.054 21.731 1.00 60.31 70 THR A CA 1
ATOM 553 C C . THR A 1 70 ? -42.405 8.803 20.788 1.00 60.31 70 THR A C 1
ATOM 555 O O . THR A 1 70 ? -42.349 8.520 19.591 1.00 60.31 70 THR A O 1
ATOM 558 N N . SER A 1 71 ? -41.731 9.815 21.334 1.00 54.84 71 SER A N 1
ATOM 559 C CA . SER A 1 71 ? -40.674 10.586 20.696 1.00 54.84 71 SER A CA 1
ATOM 560 C C . SER A 1 71 ? -39.493 9.650 20.473 1.00 54.84 71 SER A C 1
ATOM 562 O O . SER A 1 71 ? -38.572 9.544 21.281 1.00 54.84 71 SER A O 1
ATOM 564 N N . ARG A 1 72 ? -39.579 8.871 19.397 1.00 56.69 72 ARG A N 1
ATOM 565 C CA . ARG A 1 72 ? -38.485 8.060 18.893 1.00 56.69 72 ARG A CA 1
ATOM 566 C C . ARG A 1 72 ? -37.544 9.017 18.175 1.00 56.69 72 ARG A C 1
ATOM 568 O O . ARG A 1 72 ? -37.721 9.331 17.001 1.00 56.69 72 ARG A O 1
ATOM 575 N N . SER A 1 73 ? -36.596 9.551 18.933 1.00 53.47 73 SER A N 1
A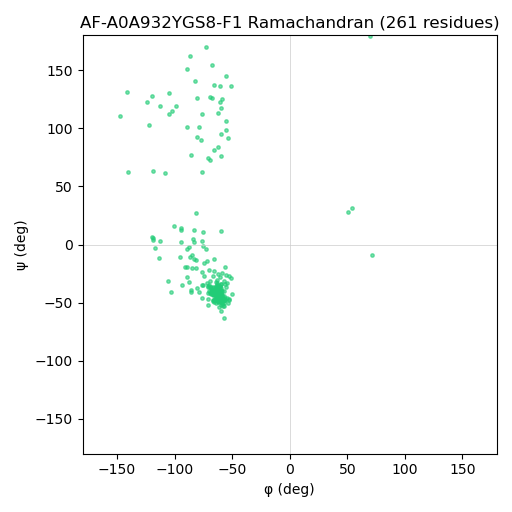TOM 576 C CA . SER A 1 73 ? -35.508 10.382 18.436 1.00 53.47 73 SER A CA 1
ATOM 577 C C . SER A 1 73 ? -34.532 9.531 17.611 1.00 53.47 73 SER A C 1
ATOM 579 O O . SER A 1 73 ? -33.426 9.241 18.057 1.00 53.47 73 SER A O 1
ATOM 581 N N . ASP A 1 74 ? -34.935 9.127 16.404 1.00 54.50 74 ASP A N 1
ATOM 582 C CA . ASP A 1 74 ? -34.095 8.418 15.420 1.00 54.50 74 ASP A CA 1
ATOM 583 C C . ASP A 1 74 ? -33.194 9.393 14.617 1.00 54.50 74 ASP A C 1
ATOM 585 O O . ASP A 1 74 ? -32.809 9.133 13.480 1.00 54.50 74 ASP A O 1
ATOM 589 N N . THR A 1 75 ? -32.829 10.550 15.184 1.00 52.69 75 THR A N 1
ATOM 590 C CA . THR A 1 75 ? -32.006 11.573 14.506 1.00 52.69 75 THR A CA 1
ATOM 591 C C . THR A 1 75 ? -30.503 11.477 14.796 1.00 52.69 75 THR A C 1
ATOM 593 O O . THR A 1 75 ? -29.762 12.397 14.457 1.00 52.69 75 THR A O 1
ATOM 596 N N . SER A 1 76 ? -30.005 10.392 15.396 1.00 52.00 76 SER A N 1
ATOM 597 C CA . SER A 1 76 ? -28.579 10.268 15.749 1.00 52.00 76 SER A CA 1
ATOM 598 C C . SER A 1 76 ? -27.669 9.694 14.654 1.00 52.00 76 SER A C 1
ATOM 600 O O . SER A 1 76 ? -26.464 9.630 14.867 1.00 52.00 76 SER A O 1
ATOM 602 N N . ASP A 1 77 ? -28.177 9.300 13.482 1.00 53.84 77 ASP A N 1
ATOM 603 C CA . ASP A 1 77 ? -27.422 8.397 12.590 1.00 53.84 77 ASP A CA 1
ATOM 604 C C . ASP A 1 77 ? -26.575 9.063 11.480 1.00 53.84 77 ASP A C 1
ATOM 606 O O . ASP A 1 77 ? -25.936 8.380 10.676 1.00 53.84 77 ASP A O 1
ATOM 610 N N . THR A 1 78 ? -26.517 10.398 11.400 1.00 53.66 78 THR A N 1
ATOM 611 C CA . THR A 1 78 ? -25.811 11.093 10.295 1.00 53.66 78 THR A CA 1
ATOM 612 C C . THR A 1 78 ? -24.565 11.886 10.692 1.00 53.66 78 THR A C 1
ATOM 614 O O . THR A 1 78 ? -23.774 12.223 9.810 1.00 53.66 78 THR A O 1
ATOM 617 N N . SER A 1 79 ? -24.300 12.109 11.984 1.00 52.84 79 SER A N 1
ATOM 618 C CA . SER A 1 79 ? -23.161 12.930 12.464 1.00 52.84 79 SER A CA 1
ATOM 619 C C . SER A 1 79 ? -21.785 12.233 12.384 1.00 52.84 79 SER A C 1
ATOM 621 O O . SER A 1 79 ? -20.747 12.765 12.770 1.00 52.84 79 SER A O 1
ATOM 623 N N . TYR A 1 80 ? -21.778 11.021 11.844 1.00 56.38 80 TYR A N 1
ATOM 624 C CA . TYR A 1 80 ? -20.780 9.987 12.098 1.00 56.38 80 TYR A CA 1
ATOM 625 C C . TYR A 1 80 ? -20.023 9.543 10.820 1.00 56.38 80 TYR A C 1
ATOM 627 O O . TYR A 1 80 ? -19.170 8.661 10.796 1.00 56.38 80 TYR A O 1
ATOM 635 N N . LYS A 1 81 ? -20.267 10.223 9.691 1.00 66.31 81 LYS A N 1
ATOM 636 C CA . LYS A 1 81 ? -19.582 9.961 8.410 1.00 66.31 81 LYS A CA 1
ATOM 637 C C . LYS A 1 81 ? -18.234 10.680 8.156 1.00 66.31 81 LYS A C 1
ATOM 639 O O . LYS A 1 81 ? -17.579 10.300 7.180 1.00 66.31 81 LYS A O 1
ATOM 644 N N . PRO A 1 82 ? -17.747 11.677 8.933 1.00 77.94 82 PRO A N 1
ATOM 645 C CA . PRO A 1 82 ? -16.639 12.516 8.463 1.00 77.94 82 PRO A CA 1
ATOM 646 C C . PRO A 1 82 ? -15.287 11.783 8.411 1.00 77.94 82 PRO A C 1
ATOM 648 O O . PRO A 1 82 ? -14.516 11.998 7.474 1.00 77.94 82 PRO A O 1
ATOM 651 N N . TYR A 1 83 ? -15.008 10.876 9.355 1.00 85.56 83 TYR A N 1
ATOM 652 C CA . TYR A 1 83 ? -13.711 10.188 9.433 1.00 85.56 83 TYR A CA 1
ATOM 653 C C . TYR A 1 83 ? -13.482 9.214 8.278 1.00 85.56 83 TYR A C 1
ATOM 655 O O . TYR A 1 83 ? -12.395 9.172 7.705 1.00 85.56 83 TYR A O 1
ATOM 663 N N . ALA A 1 84 ? -14.516 8.467 7.880 1.00 91.06 84 ALA A N 1
ATOM 664 C CA . ALA A 1 84 ? -14.417 7.523 6.770 1.00 91.06 84 ALA A CA 1
ATOM 665 C C . ALA A 1 84 ? -14.059 8.232 5.453 1.00 91.06 84 ALA A C 1
ATOM 667 O O . ALA A 1 84 ? -13.164 7.786 4.735 1.00 91.06 84 ALA A O 1
ATOM 668 N N . HIS A 1 85 ? -14.704 9.369 5.165 1.00 90.38 85 HIS A N 1
ATOM 669 C CA . HIS A 1 85 ? -14.393 10.172 3.980 1.00 90.38 85 HIS A CA 1
ATOM 670 C C . HIS A 1 85 ? -12.971 10.732 4.013 1.00 90.38 85 HIS A C 1
ATOM 672 O O . HIS A 1 85 ? -12.296 10.741 2.984 1.00 90.38 85 HIS A O 1
ATOM 678 N N . PHE A 1 86 ? -12.509 11.183 5.180 1.00 91.31 86 PHE A N 1
ATOM 679 C CA . PHE A 1 86 ? -11.146 11.670 5.342 1.00 91.31 86 PHE A CA 1
ATOM 680 C C . PHE A 1 86 ? -10.112 10.572 5.054 1.00 91.31 86 PHE A C 1
ATOM 682 O O . PHE A 1 86 ? -9.255 10.760 4.189 1.00 91.31 86 PHE A O 1
ATOM 689 N N . TYR A 1 87 ? -10.220 9.410 5.708 1.00 94.69 87 TYR A N 1
ATOM 690 C CA . TYR A 1 87 ? -9.280 8.307 5.489 1.00 94.69 87 TYR A CA 1
ATOM 691 C C . TYR A 1 87 ? -9.329 7.782 4.054 1.00 94.69 87 TYR A C 1
ATOM 693 O O . TYR A 1 87 ? -8.293 7.422 3.504 1.00 94.69 87 TYR A O 1
ATOM 701 N N . PHE A 1 88 ? -10.500 7.799 3.413 1.00 95.69 88 PHE A N 1
ATOM 702 C CA . PHE A 1 88 ? -10.625 7.407 2.012 1.00 95.69 88 PHE A CA 1
ATOM 703 C C . PHE A 1 88 ? -9.890 8.377 1.079 1.00 95.69 88 PHE A C 1
ATOM 705 O O . PHE A 1 88 ? -9.170 7.939 0.186 1.00 95.69 88 PHE A O 1
ATOM 712 N N . ARG A 1 89 ? -10.010 9.694 1.304 1.00 94.25 89 ARG A N 1
ATOM 713 C CA . ARG A 1 89 ? -9.236 10.700 0.554 1.00 94.25 89 ARG A CA 1
ATOM 714 C C . ARG A 1 89 ? -7.738 10.525 0.771 1.00 94.25 89 ARG A C 1
ATOM 716 O O . ARG A 1 89 ? -6.977 10.657 -0.180 1.00 94.25 89 ARG A O 1
ATOM 723 N N . LEU A 1 90 ? -7.329 10.206 1.997 1.00 95.19 90 LEU A N 1
ATOM 724 C CA . LEU A 1 90 ? -5.930 9.959 2.328 1.00 95.19 90 LEU A CA 1
ATOM 725 C C . LEU A 1 90 ? -5.395 8.694 1.635 1.00 95.19 90 LEU A C 1
ATOM 727 O O . LEU A 1 90 ? -4.304 8.727 1.076 1.00 95.19 90 LEU A O 1
ATOM 731 N N . LEU A 1 91 ? -6.189 7.620 1.590 1.00 97.25 91 LEU A N 1
ATOM 732 C CA . LEU A 1 91 ? -5.887 6.403 0.832 1.00 97.25 91 LEU A CA 1
ATOM 733 C C . LEU A 1 91 ? -5.787 6.682 -0.671 1.00 97.25 91 LEU A C 1
ATOM 735 O O . LEU A 1 91 ? -4.822 6.263 -1.305 1.00 97.25 91 LEU A O 1
ATOM 739 N N . ALA A 1 92 ? -6.741 7.425 -1.235 1.00 97.38 92 ALA A N 1
ATOM 740 C CA . ALA A 1 92 ? -6.727 7.803 -2.645 1.00 97.38 92 ALA A CA 1
ATOM 741 C C . ALA A 1 92 ? -5.506 8.669 -2.992 1.00 97.38 92 ALA A C 1
ATOM 743 O O . ALA A 1 92 ? -4.845 8.418 -3.997 1.00 97.38 92 ALA A O 1
ATOM 744 N N . ALA A 1 93 ? -5.165 9.641 -2.141 1.00 95.50 93 ALA A N 1
ATOM 745 C CA . ALA A 1 93 ? -3.968 10.463 -2.298 1.00 95.50 93 ALA A CA 1
ATOM 746 C C . ALA A 1 93 ? -2.688 9.618 -2.218 1.00 95.50 93 ALA A C 1
ATOM 748 O O . ALA A 1 93 ? -1.787 9.794 -3.034 1.00 95.50 93 ALA A O 1
ATOM 749 N N . ALA A 1 94 ? -2.625 8.665 -1.283 1.00 97.06 94 ALA A N 1
ATOM 750 C CA . ALA A 1 94 ? -1.482 7.772 -1.153 1.00 97.06 94 ALA A CA 1
ATOM 751 C C . ALA A 1 94 ? -1.325 6.846 -2.371 1.00 97.06 94 ALA A C 1
ATOM 753 O O . ALA A 1 94 ? -0.212 6.659 -2.863 1.00 97.06 94 ALA A O 1
ATOM 754 N N . ALA A 1 95 ? -2.430 6.315 -2.900 1.00 97.69 95 ALA A N 1
ATOM 755 C CA . ALA A 1 95 ? -2.436 5.522 -4.125 1.00 97.69 95 ALA A CA 1
ATOM 756 C C . ALA A 1 95 ? -1.993 6.342 -5.341 1.00 97.69 95 ALA A C 1
ATOM 758 O O . ALA A 1 95 ? -1.103 5.914 -6.076 1.00 97.69 95 ALA A O 1
ATOM 759 N N . ALA A 1 96 ? -2.553 7.541 -5.520 1.00 97.19 96 ALA A N 1
ATOM 760 C CA . ALA A 1 96 ? -2.181 8.444 -6.605 1.00 97.19 96 ALA A CA 1
ATOM 761 C C . ALA A 1 96 ? -0.693 8.820 -6.552 1.00 97.19 96 ALA A C 1
ATOM 763 O O . ALA A 1 96 ? -0.020 8.802 -7.581 1.00 97.19 96 ALA A O 1
ATOM 764 N N . PHE A 1 97 ? -0.162 9.098 -5.358 1.00 95.88 97 PHE A N 1
ATOM 765 C CA . PHE A 1 97 ? 1.257 9.388 -5.180 1.00 95.88 97 PHE A CA 1
ATOM 766 C C . PHE A 1 97 ? 2.143 8.192 -5.548 1.00 95.88 97 PHE A C 1
ATOM 768 O O . PHE A 1 97 ? 3.128 8.372 -6.259 1.00 95.88 97 PHE A O 1
ATOM 775 N N . ARG A 1 98 ? 1.784 6.966 -5.135 1.00 95.56 98 ARG A N 1
ATOM 776 C CA . ARG A 1 98 ? 2.541 5.765 -5.529 1.00 95.56 98 ARG A CA 1
ATOM 777 C C . ARG A 1 98 ? 2.563 5.576 -7.044 1.00 95.56 98 ARG A C 1
ATOM 779 O O . ARG A 1 98 ? 3.632 5.352 -7.594 1.00 95.56 98 ARG A O 1
ATOM 786 N N . PHE A 1 99 ? 1.427 5.750 -7.724 1.00 97.06 99 PHE A N 1
ATOM 787 C CA . PHE A 1 99 ? 1.400 5.729 -9.190 1.00 97.06 99 PHE A CA 1
ATOM 788 C C . PHE A 1 99 ? 2.292 6.809 -9.798 1.00 97.06 99 PHE A C 1
ATOM 790 O O . PHE A 1 99 ? 3.056 6.519 -10.715 1.00 97.06 99 PHE A O 1
ATOM 797 N N . PHE A 1 100 ? 2.210 8.042 -9.293 1.00 96.06 100 PHE A N 1
ATOM 798 C CA . PHE A 1 100 ? 3.038 9.146 -9.770 1.00 96.06 100 PHE A CA 1
ATOM 799 C C . PHE A 1 100 ? 4.534 8.822 -9.667 1.00 96.06 100 PHE A C 1
ATOM 801 O O . PHE A 1 100 ? 5.254 9.010 -10.646 1.00 96.06 100 PHE A O 1
ATOM 808 N N . ILE A 1 101 ? 4.985 8.278 -8.532 1.00 94.06 101 ILE A N 1
ATOM 809 C CA . ILE A 1 101 ? 6.380 7.858 -8.359 1.00 94.06 101 ILE A CA 1
ATOM 810 C C . ILE A 1 101 ? 6.748 6.738 -9.338 1.00 94.06 101 ILE A C 1
ATOM 812 O O . ILE A 1 101 ? 7.745 6.886 -10.035 1.00 94.06 101 ILE A O 1
ATOM 816 N N . SER A 1 102 ? 5.925 5.697 -9.503 1.00 95.31 102 SER A N 1
ATOM 817 C CA . SER A 1 102 ? 6.203 4.624 -10.475 1.00 95.31 102 SER A CA 1
ATOM 818 C C . SER A 1 102 ? 6.316 5.139 -11.916 1.00 95.31 102 SER A C 1
ATOM 820 O O . SER A 1 102 ? 7.177 4.696 -12.682 1.00 95.31 102 SER A O 1
ATOM 822 N N . PHE A 1 103 ? 5.471 6.100 -12.309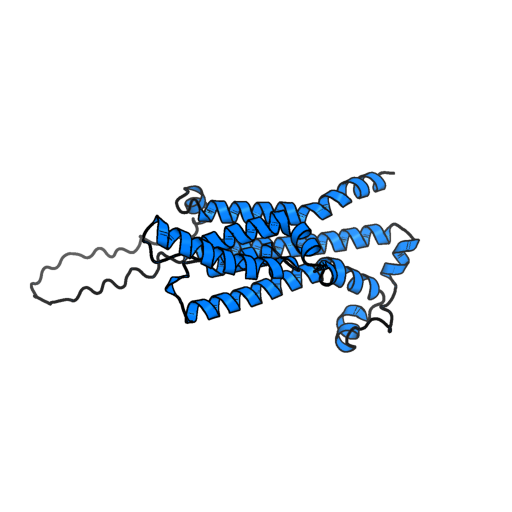 1.00 96.56 103 PHE A N 1
ATOM 823 C CA . PHE A 1 103 ? 5.583 6.759 -13.615 1.00 96.56 103 PHE A CA 1
ATOM 824 C C . PHE A 1 103 ? 6.867 7.579 -13.727 1.00 96.56 103 PHE A C 1
ATOM 826 O O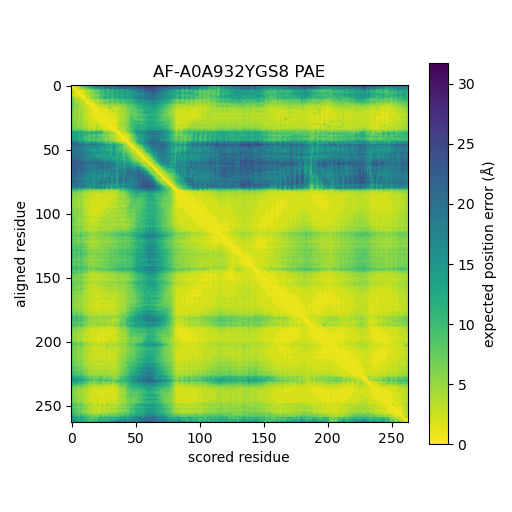 . PHE A 1 103 ? 7.534 7.536 -14.763 1.00 96.56 103 PHE A O 1
ATOM 833 N N . PHE A 1 104 ? 7.221 8.311 -12.673 1.00 94.75 104 PHE A N 1
ATOM 834 C CA . PHE A 1 104 ? 8.433 9.116 -12.636 1.00 94.75 104 PHE A CA 1
ATOM 835 C C . PHE A 1 104 ? 9.698 8.249 -12.718 1.00 94.75 104 PHE A C 1
ATOM 837 O O . PHE A 1 104 ? 10.580 8.537 -13.525 1.00 94.75 104 PHE A O 1
ATOM 844 N N . GLU A 1 105 ? 9.753 7.139 -11.983 1.00 91.88 105 GLU A N 1
ATOM 845 C CA . GLU A 1 105 ? 10.830 6.143 -12.056 1.00 91.88 105 GLU A CA 1
ATOM 846 C C . GLU A 1 105 ? 10.933 5.529 -13.452 1.00 91.88 105 GLU A C 1
ATOM 848 O O . GLU A 1 105 ? 12.021 5.464 -14.022 1.00 91.88 105 GLU A O 1
ATOM 853 N N . THR A 1 106 ? 9.799 5.167 -14.057 1.00 96.00 106 THR A N 1
ATOM 854 C CA . THR A 1 106 ? 9.760 4.661 -15.438 1.00 96.00 106 THR A CA 1
ATOM 855 C C . THR A 1 106 ? 10.325 5.684 -16.426 1.00 96.00 106 THR A C 1
ATOM 857 O O . THR A 1 106 ? 11.108 5.334 -17.313 1.00 96.00 106 THR A O 1
ATOM 860 N N . PHE A 1 107 ? 9.956 6.959 -16.275 1.00 95.81 107 PHE A N 1
ATOM 861 C CA . PHE A 1 107 ? 10.451 8.045 -17.119 1.00 95.81 107 PHE A CA 1
ATOM 862 C C . PHE A 1 107 ? 11.963 8.254 -16.958 1.00 95.81 107 PHE A C 1
ATOM 864 O O . PHE A 1 107 ? 12.683 8.364 -17.954 1.00 95.81 107 PHE A O 1
ATOM 871 N N . LEU A 1 108 ? 12.458 8.268 -15.720 1.00 92.94 108 LEU A N 1
ATOM 872 C CA . LEU A 1 108 ? 13.887 8.400 -15.443 1.00 92.94 108 LEU A CA 1
ATOM 873 C C . LEU A 1 108 ? 14.676 7.205 -15.975 1.00 92.94 108 LEU A C 1
ATOM 875 O O . LEU A 1 108 ? 15.707 7.405 -16.617 1.00 92.94 108 LEU A O 1
ATOM 879 N N . GLN A 1 109 ? 14.167 5.987 -15.793 1.00 93.75 109 GLN A N 1
ATOM 880 C CA . GLN A 1 109 ? 14.782 4.777 -16.330 1.00 93.75 109 GLN A CA 1
ATOM 881 C C . GLN A 1 109 ? 14.905 4.848 -17.854 1.00 93.75 109 GLN A C 1
ATOM 883 O O . GLN A 1 109 ? 15.976 4.583 -18.402 1.00 93.75 109 GLN A O 1
ATOM 888 N N . TYR A 1 110 ? 13.836 5.261 -18.541 1.00 95.81 110 TYR A N 1
ATOM 889 C CA . TYR A 1 110 ? 13.851 5.458 -19.989 1.00 95.81 110 TYR A CA 1
ATOM 890 C C . TYR A 1 110 ? 14.930 6.463 -20.409 1.00 95.81 110 TYR A C 1
ATOM 892 O O . TYR A 1 110 ? 15.698 6.208 -21.338 1.00 95.81 110 TYR A O 1
ATOM 900 N N . TYR A 1 111 ? 15.013 7.600 -19.714 1.00 95.06 111 TYR A N 1
ATOM 901 C CA . TYR A 1 111 ? 15.980 8.650 -20.023 1.00 95.06 111 TYR A CA 1
ATOM 902 C C . TYR A 1 111 ? 17.428 8.202 -19.807 1.00 95.06 111 TYR A C 1
ATOM 904 O O . TYR A 1 111 ? 18.286 8.467 -20.650 1.00 95.06 111 TYR A O 1
ATOM 912 N N . VAL A 1 112 ? 17.695 7.495 -18.705 1.00 91.19 112 VAL A N 1
ATOM 913 C CA . VAL A 1 112 ? 19.018 6.930 -18.412 1.00 91.19 112 VAL A CA 1
ATOM 914 C C . VAL A 1 112 ? 19.408 5.915 -19.484 1.00 91.19 112 VAL A C 1
ATOM 916 O O . VAL A 1 112 ? 20.517 5.995 -20.010 1.00 91.19 112 VAL A O 1
ATOM 919 N N . TRP A 1 113 ? 18.497 5.014 -19.864 1.00 94.31 113 TRP A N 1
ATOM 920 C CA . TRP A 1 113 ? 18.785 3.999 -20.880 1.00 94.31 113 TRP A CA 1
ATOM 921 C C . TRP A 1 113 ? 18.999 4.585 -22.270 1.00 94.31 113 TRP A C 1
ATOM 923 O O . TRP A 1 113 ? 19.880 4.128 -22.991 1.00 94.31 113 TRP A O 1
ATOM 933 N N . LYS A 1 114 ? 18.252 5.633 -22.623 1.00 95.81 114 LYS A N 1
ATOM 934 C CA . LYS A 1 114 ? 18.377 6.315 -23.915 1.00 95.81 114 LYS A CA 1
A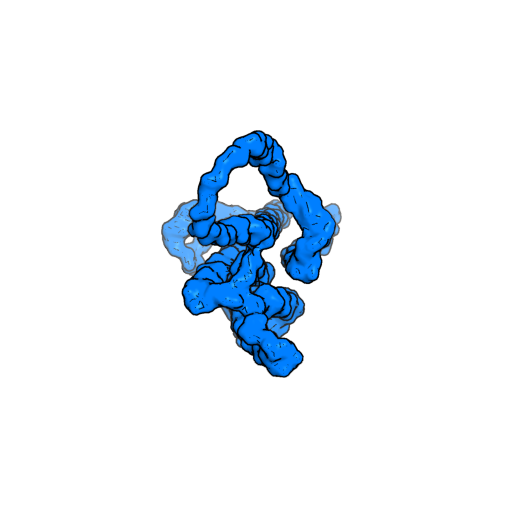TOM 935 C C . LYS A 1 114 ? 19.719 7.034 -24.089 1.00 95.81 114 LYS A C 1
ATOM 937 O O . LYS A 1 114 ? 20.154 7.246 -25.212 1.00 95.81 114 LYS A O 1
ATOM 942 N N . LYS A 1 115 ? 20.367 7.452 -22.999 1.00 94.12 115 LYS A N 1
ATOM 943 C CA . LYS A 1 115 ? 21.638 8.195 -23.057 1.00 94.12 115 LYS A CA 1
ATOM 944 C C . LYS A 1 115 ? 22.872 7.321 -23.237 1.00 94.12 115 LYS A C 1
ATOM 946 O O . LYS A 1 115 ? 23.919 7.843 -23.610 1.00 94.12 115 LYS A O 1
ATOM 951 N N . ASN A 1 116 ? 22.781 6.034 -22.925 1.00 91.69 116 ASN A N 1
ATOM 952 C CA . ASN A 1 116 ? 23.914 5.125 -22.986 1.00 91.69 116 ASN A CA 1
ATOM 953 C C . ASN A 1 116 ? 23.688 4.103 -24.118 1.00 91.69 116 ASN A C 1
ATOM 955 O O . ASN A 1 116 ? 22.733 3.330 -24.032 1.00 91.69 116 ASN A O 1
ATOM 959 N N . PRO A 1 117 ? 24.564 4.056 -25.146 1.00 94.31 117 PRO A N 1
ATOM 960 C CA . PRO A 1 117 ? 24.408 3.158 -26.295 1.00 94.31 117 PRO A CA 1
ATOM 961 C C . PRO A 1 117 ? 24.253 1.682 -25.913 1.00 94.31 117 PRO A C 1
ATOM 963 O O . PRO A 1 117 ? 23.532 0.939 -26.573 1.00 94.31 117 PRO A O 1
ATOM 966 N N . LEU A 1 118 ? 24.899 1.252 -24.821 1.00 95.50 118 LEU A N 1
ATOM 967 C CA . LEU A 1 118 ? 24.812 -0.130 -24.347 1.00 95.50 118 LEU A CA 1
ATOM 968 C C . LEU A 1 118 ? 23.434 -0.466 -23.772 1.00 95.50 118 LEU A C 1
ATOM 970 O O . LEU A 1 118 ? 22.970 -1.590 -23.920 1.00 95.50 118 LEU A O 1
ATOM 974 N N . THR A 1 119 ? 22.772 0.482 -23.111 1.00 95.06 119 THR A N 1
ATOM 975 C CA . THR A 1 119 ? 21.435 0.278 -22.529 1.00 95.06 119 THR A CA 1
ATOM 976 C C . THR A 1 119 ? 20.315 0.652 -23.488 1.00 95.06 119 THR A C 1
ATOM 978 O O . THR A 1 119 ? 19.190 0.190 -23.322 1.00 95.06 119 THR A O 1
ATOM 981 N N . GLU A 1 120 ? 20.605 1.457 -24.508 1.00 96.50 120 GLU A N 1
ATOM 982 C CA . GLU A 1 120 ? 19.640 1.835 -25.537 1.00 96.50 120 GLU A CA 1
ATOM 983 C C . GLU A 1 120 ? 19.098 0.603 -26.271 1.00 96.50 120 GLU A C 1
ATOM 985 O O . GLU A 1 120 ? 17.907 0.546 -26.578 1.00 96.50 120 GLU A O 1
ATOM 990 N N . ILE A 1 121 ? 19.927 -0.433 -26.451 1.00 97.06 121 ILE A N 1
ATOM 991 C CA . ILE A 1 121 ? 19.499 -1.701 -27.056 1.00 97.06 121 ILE A CA 1
ATOM 992 C C . ILE A 1 121 ? 18.317 -2.337 -26.306 1.00 97.06 121 ILE A C 1
ATOM 994 O O . ILE A 1 121 ? 17.418 -2.894 -26.932 1.00 97.06 121 ILE A O 1
ATOM 998 N N . LEU A 1 122 ? 18.248 -2.171 -24.980 1.00 96.62 122 LEU A N 1
ATOM 999 C CA . LEU A 1 122 ? 17.168 -2.700 -24.140 1.00 96.62 122 LEU A CA 1
ATOM 1000 C C . LEU A 1 122 ? 15.835 -1.973 -24.381 1.00 96.62 122 LEU A C 1
ATOM 1002 O O . LEU A 1 122 ? 14.769 -2.520 -24.102 1.00 96.62 122 LEU A O 1
ATOM 1006 N N . LEU A 1 123 ? 15.863 -0.747 -24.913 1.00 96.88 123 LEU A N 1
ATOM 1007 C CA . LEU A 1 123 ? 14.648 0.004 -25.246 1.00 96.88 123 LEU A CA 1
ATOM 1008 C C . LEU A 1 123 ? 13.971 -0.499 -26.522 1.00 96.88 123 LEU A C 1
ATOM 1010 O O . LEU A 1 123 ? 12.773 -0.272 -26.692 1.00 96.88 123 LEU A O 1
ATOM 1014 N N . VAL A 1 124 ? 14.722 -1.147 -27.413 1.00 97.00 124 VAL A N 1
ATOM 1015 C CA . VAL A 1 124 ? 14.247 -1.638 -28.720 1.00 97.00 124 VAL A CA 1
ATOM 1016 C C . VAL A 1 124 ? 14.214 -3.163 -28.812 1.00 97.00 124 VAL A C 1
ATOM 1018 O O . VAL A 1 124 ? 13.886 -3.712 -29.865 1.00 97.00 124 VAL A O 1
ATOM 1021 N N . GLN A 1 125 ? 14.541 -3.850 -27.717 1.00 96.62 125 GLN A N 1
ATOM 1022 C CA . GLN A 1 125 ? 14.527 -5.299 -27.654 1.00 96.62 125 GLN A CA 1
ATOM 1023 C C . GLN A 1 125 ? 13.095 -5.834 -27.438 1.00 96.62 125 GLN A C 1
ATOM 1025 O O . GLN A 1 125 ? 12.425 -5.462 -26.462 1.00 96.62 125 GLN A O 1
ATOM 1030 N N . PRO A 1 126 ? 12.611 -6.750 -28.299 1.00 97.19 126 PRO A N 1
ATOM 1031 C CA . PRO A 1 126 ? 11.352 -7.441 -28.055 1.00 97.19 126 PRO A CA 1
ATOM 1032 C C . PRO A 1 126 ? 11.474 -8.371 -26.841 1.00 97.19 126 PRO A C 1
ATOM 1034 O O . PRO A 1 126 ? 12.555 -8.853 -26.499 1.00 97.19 126 PRO A O 1
ATOM 1037 N N . LEU A 1 127 ? 10.349 -8.654 -26.183 1.00 97.12 127 LEU A N 1
ATOM 1038 C CA . LEU A 1 127 ? 10.332 -9.570 -25.043 1.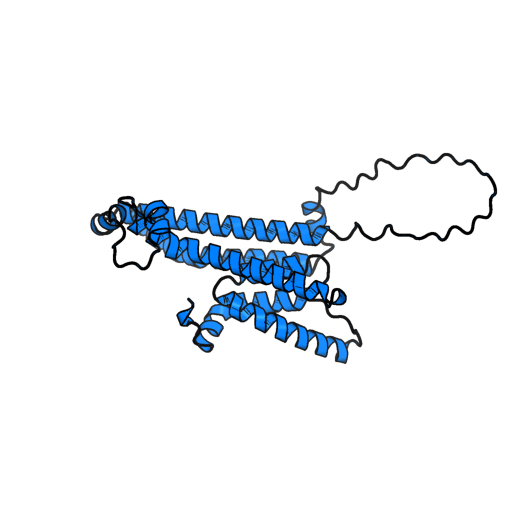00 97.12 127 LEU A CA 1
ATOM 1039 C C . LEU A 1 127 ? 10.645 -11.009 -25.499 1.00 97.12 127 LEU A C 1
ATOM 1041 O O . LEU A 1 127 ? 9.950 -11.535 -26.371 1.00 97.12 127 LEU A O 1
ATOM 1045 N N . SER A 1 128 ? 11.641 -11.664 -24.884 1.00 96.56 128 SER A N 1
ATOM 1046 C CA . SER A 1 128 ? 12.020 -13.049 -25.227 1.00 96.56 128 SER A CA 1
ATOM 1047 C C . SER A 1 128 ? 10.835 -14.019 -25.118 1.00 96.56 128 SER A C 1
ATOM 1049 O O . SER A 1 128 ? 9.970 -13.866 -24.248 1.00 96.56 128 SER A O 1
ATOM 1051 N N . ALA A 1 129 ? 10.773 -15.021 -25.999 1.00 95.75 129 ALA A N 1
ATOM 1052 C CA . ALA A 1 129 ? 9.754 -16.077 -25.990 1.00 95.75 129 ALA A CA 1
ATOM 1053 C C . ALA A 1 129 ? 9.768 -16.907 -24.694 1.00 95.75 129 ALA A C 1
ATOM 1055 O O . ALA A 1 129 ? 8.709 -17.343 -24.251 1.00 95.75 129 ALA A O 1
ATOM 1056 N N . ASP A 1 130 ? 10.927 -17.017 -24.043 1.00 96.75 130 ASP A N 1
ATOM 1057 C CA . ASP A 1 130 ? 11.122 -17.848 -22.847 1.00 96.75 130 ASP A CA 1
ATOM 1058 C C . ASP A 1 130 ? 10.500 -17.254 -21.575 1.00 96.75 130 ASP A C 1
ATOM 1060 O O . ASP A 1 130 ? 10.338 -17.944 -20.570 1.00 96.75 130 ASP A O 1
ATOM 1064 N N . VAL A 1 131 ? 10.148 -15.962 -21.588 1.00 95.88 131 VAL A N 1
ATOM 1065 C CA . VAL A 1 131 ? 9.537 -15.313 -20.422 1.00 95.88 131 VAL A CA 1
ATOM 1066 C C . VAL A 1 131 ? 8.120 -15.871 -20.219 1.00 95.88 131 VAL A C 1
ATOM 1068 O O . VAL A 1 131 ? 7.314 -15.801 -21.159 1.00 95.88 131 VAL A O 1
ATOM 1071 N N . PRO A 1 132 ? 7.777 -16.372 -19.013 1.00 95.69 132 PRO A N 1
ATOM 1072 C CA . PRO A 1 132 ? 6.515 -17.060 -18.730 1.00 95.69 132 PRO A CA 1
ATOM 1073 C C . PRO A 1 132 ? 5.333 -16.080 -18.605 1.00 95.69 132 PRO A C 1
ATOM 1075 O O . PRO A 1 132 ? 4.698 -15.954 -17.562 1.00 95.69 132 PRO A O 1
ATOM 1078 N N . VAL A 1 133 ? 5.031 -15.361 -19.686 1.00 95.50 133 VAL A N 1
ATOM 1079 C CA . VAL A 1 133 ? 3.887 -14.451 -19.796 1.00 95.50 133 VAL A CA 1
ATOM 1080 C C . VAL A 1 133 ? 2.817 -15.108 -20.668 1.00 95.50 133 VAL A C 1
ATOM 1082 O O . VAL A 1 133 ? 3.139 -15.538 -21.780 1.00 95.50 133 VAL A O 1
ATOM 1085 N N . PRO A 1 134 ? 1.543 -15.151 -20.230 1.00 96.06 134 PRO A N 1
ATOM 1086 C CA . PRO A 1 134 ? 0.445 -15.640 -21.056 1.00 96.06 134 PRO A CA 1
ATOM 1087 C C . PRO A 1 134 ? 0.419 -14.966 -22.434 1.00 96.06 134 PRO A C 1
ATOM 1089 O O . PRO A 1 134 ? 0.549 -13.743 -22.536 1.00 96.06 134 PRO A O 1
ATOM 1092 N N . ALA A 1 135 ? 0.206 -15.754 -23.492 1.00 95.25 135 ALA A N 1
ATOM 1093 C CA . ALA A 1 135 ? 0.292 -15.281 -24.877 1.00 95.25 135 ALA A CA 1
ATOM 1094 C C . ALA A 1 135 ? -0.613 -14.067 -25.165 1.00 95.25 135 ALA A C 1
ATOM 1096 O O . ALA A 1 135 ? -0.212 -13.147 -25.873 1.00 95.25 135 ALA A O 1
ATOM 1097 N N . PHE A 1 136 ? -1.807 -14.015 -24.565 1.00 95.94 136 PHE A N 1
ATOM 1098 C CA . PHE A 1 136 ? -2.717 -12.882 -24.741 1.00 95.94 136 PHE A CA 1
ATOM 1099 C C . PHE A 1 136 ? -2.153 -11.573 -24.152 1.00 95.94 136 PHE A C 1
ATOM 1101 O O . PHE A 1 136 ? -2.211 -10.538 -24.810 1.00 95.94 136 PHE A O 1
ATOM 1108 N N . ILE A 1 137 ? -1.549 -11.612 -22.955 1.00 94.50 137 ILE A N 1
ATOM 1109 C CA . ILE A 1 137 ? -0.926 -10.436 -22.315 1.00 94.50 137 ILE A CA 1
ATOM 1110 C C . ILE A 1 137 ? 0.285 -9.999 -23.132 1.00 94.50 137 ILE A C 1
ATOM 1112 O O . ILE A 1 137 ? 0.462 -8.808 -23.392 1.00 94.50 137 ILE A O 1
ATOM 1116 N N . ARG A 1 138 ? 1.088 -10.973 -23.578 1.00 95.06 138 ARG A N 1
ATOM 1117 C CA . ARG A 1 138 ? 2.238 -10.734 -24.449 1.00 95.06 138 ARG A CA 1
ATOM 1118 C C . ARG A 1 138 ? 1.827 -9.956 -25.692 1.00 95.06 138 ARG A C 1
ATOM 1120 O O . ARG A 1 138 ? 2.423 -8.922 -25.957 1.00 95.06 138 ARG A O 1
ATOM 1127 N N . ASN A 1 139 ? 0.791 -10.392 -26.400 1.00 94.25 139 ASN A N 1
ATOM 1128 C CA . ASN A 1 139 ? 0.380 -9.751 -27.648 1.00 94.25 139 ASN A CA 1
ATOM 1129 C C . ASN A 1 139 ? -0.205 -8.345 -27.436 1.00 94.25 139 ASN A C 1
ATOM 1131 O O . ASN A 1 139 ? 0.057 -7.460 -28.244 1.00 94.25 139 ASN A O 1
ATOM 1135 N N . ILE A 1 140 ? -0.953 -8.120 -26.350 1.00 95.31 140 ILE A N 1
ATOM 1136 C CA . ILE A 1 140 ? -1.597 -6.824 -26.080 1.00 95.31 140 ILE A CA 1
ATOM 1137 C C . ILE A 1 140 ? -0.586 -5.781 -25.582 1.00 95.31 140 ILE A C 1
ATOM 1139 O O . ILE A 1 140 ? -0.600 -4.643 -26.045 1.00 95.31 140 ILE A O 1
ATOM 1143 N N . PHE A 1 141 ? 0.286 -6.152 -24.640 1.00 93.62 141 PHE A N 1
ATOM 1144 C CA . PHE A 1 141 ? 1.142 -5.192 -23.931 1.00 93.62 141 PHE A CA 1
ATOM 1145 C C . PHE A 1 141 ? 2.611 -5.234 -24.374 1.00 93.62 141 PHE A C 1
ATOM 1147 O O . PHE A 1 141 ? 3.283 -4.203 -24.373 1.00 93.62 141 PHE A O 1
ATOM 1154 N N . PHE A 1 142 ? 3.120 -6.403 -24.778 1.00 95.06 142 PHE A N 1
ATOM 1155 C CA . PHE A 1 142 ? 4.555 -6.642 -24.992 1.00 95.06 142 PHE A CA 1
ATOM 1156 C C . PHE A 1 142 ? 4.930 -7.035 -26.432 1.00 95.06 142 PHE A C 1
ATOM 1158 O O . PHE A 1 142 ? 6.102 -7.289 -26.698 1.00 95.06 142 PHE A O 1
ATOM 1165 N N . GLY A 1 143 ? 3.976 -7.054 -27.370 1.00 92.31 143 GLY A N 1
ATOM 1166 C CA . GLY A 1 143 ? 4.197 -7.441 -28.772 1.00 92.31 143 GLY A CA 1
ATOM 1167 C C . GLY A 1 143 ? 4.962 -6.407 -29.607 1.00 92.31 143 GLY A C 1
ATOM 1168 O O . GLY A 1 143 ? 5.268 -6.648 -30.769 1.00 92.31 143 GLY A O 1
ATOM 1169 N N . ASN A 1 144 ? 5.275 -5.251 -29.023 1.00 94.00 144 ASN A N 1
ATOM 1170 C CA . ASN A 1 144 ? 5.994 -4.163 -29.676 1.00 94.00 144 ASN A CA 1
ATOM 1171 C C . ASN A 1 144 ? 7.521 -4.341 -29.558 1.00 94.00 144 ASN A C 1
ATOM 1173 O O . ASN A 1 144 ? 7.989 -4.995 -28.624 1.00 94.00 144 ASN A O 1
ATOM 1177 N N . PRO A 1 145 ? 8.327 -3.651 -30.390 1.00 95.44 145 PRO A N 1
ATOM 1178 C CA . PRO A 1 145 ? 9.788 -3.626 -30.244 1.00 95.44 145 PRO A CA 1
ATOM 1179 C C . PRO A 1 145 ? 10.267 -3.144 -28.867 1.00 95.44 145 PRO A C 1
ATOM 1181 O O . PRO A 1 145 ? 11.380 -3.425 -28.467 1.00 95.44 145 PRO A O 1
ATOM 1184 N N . ARG A 1 146 ? 9.423 -2.440 -28.104 1.00 96.25 146 ARG A N 1
ATOM 1185 C CA . ARG A 1 146 ? 9.729 -1.976 -26.739 1.00 96.25 146 ARG A CA 1
ATOM 1186 C C . ARG A 1 146 ? 9.244 -2.934 -25.645 1.00 96.25 146 ARG A C 1
ATOM 1188 O O . ARG A 1 146 ? 9.131 -2.539 -24.485 1.00 96.25 146 ARG A O 1
ATOM 1195 N N . GLY A 1 147 ? 8.888 -4.166 -26.012 1.00 96.12 147 GLY A N 1
ATOM 1196 C CA . GLY A 1 147 ? 8.270 -5.144 -25.119 1.00 96.12 147 GLY A CA 1
ATOM 1197 C C . GLY A 1 147 ? 9.108 -5.439 -23.877 1.00 96.12 147 GLY A C 1
ATOM 1198 O O . GLY A 1 147 ? 8.551 -5.505 -22.782 1.00 96.12 147 GLY A O 1
ATOM 1199 N N . TYR A 1 148 ? 10.436 -5.531 -24.021 1.00 96.94 148 TYR A N 1
ATOM 1200 C CA . TYR A 1 148 ? 11.335 -5.737 -22.884 1.00 96.94 148 TYR A CA 1
ATOM 1201 C C . TYR A 1 148 ? 11.269 -4.582 -21.876 1.00 96.94 148 TYR A C 1
ATOM 1203 O O . TYR A 1 148 ? 11.079 -4.817 -20.685 1.00 96.94 148 TYR A O 1
ATOM 1211 N N . PHE A 1 149 ? 11.361 -3.333 -22.343 1.00 97.31 149 PHE A N 1
ATOM 1212 C CA . PHE A 1 149 ? 11.303 -2.163 -21.465 1.00 97.31 149 PHE A CA 1
ATOM 1213 C C . PHE A 1 149 ? 9.974 -2.075 -20.705 1.00 97.31 149 PHE A C 1
ATOM 1215 O O . PHE A 1 149 ? 9.970 -1.826 -19.500 1.00 97.31 149 PHE A O 1
ATOM 1222 N N . PHE A 1 150 ? 8.844 -2.323 -21.375 1.00 96.94 150 PHE A N 1
ATOM 1223 C CA . PHE A 1 150 ? 7.542 -2.334 -20.703 1.00 96.94 150 PHE A CA 1
ATOM 1224 C C . PHE A 1 150 ? 7.440 -3.445 -19.662 1.00 96.94 150 PHE A C 1
ATOM 1226 O O . PHE A 1 150 ? 6.920 -3.203 -18.576 1.00 96.94 150 PHE A O 1
ATOM 1233 N N . TYR A 1 151 ? 7.952 -4.641 -19.963 1.00 96.88 151 TYR A N 1
ATOM 1234 C CA . TYR A 1 151 ? 7.987 -5.744 -19.005 1.00 96.88 151 TYR A CA 1
ATOM 1235 C C . TYR A 1 151 ? 8.849 -5.395 -17.784 1.00 96.88 151 TYR A C 1
ATOM 1237 O O . TYR A 1 151 ? 8.418 -5.585 -16.646 1.00 96.88 151 TYR A O 1
ATOM 1245 N N . TYR A 1 152 ? 10.024 -4.804 -18.018 1.00 96.00 152 TYR A N 1
ATOM 1246 C CA . TYR A 1 152 ? 10.913 -4.318 -16.966 1.00 96.00 152 TYR A CA 1
ATOM 1247 C C . TYR A 1 152 ? 10.219 -3.283 -16.072 1.00 96.00 152 TYR A C 1
ATOM 1249 O O . TYR A 1 152 ? 10.186 -3.457 -14.853 1.00 96.00 152 TYR A O 1
ATOM 1257 N N . ALA A 1 153 ? 9.633 -2.240 -16.669 1.00 96.88 153 ALA A N 1
ATOM 1258 C CA . ALA A 1 153 ? 8.966 -1.168 -15.937 1.00 96.88 153 ALA A CA 1
ATOM 1259 C C . ALA A 1 153 ? 7.742 -1.677 -15.164 1.00 96.88 153 ALA A C 1
ATOM 1261 O O . ALA A 1 153 ? 7.530 -1.307 -14.009 1.00 96.88 153 ALA A O 1
ATOM 1262 N N . TRP A 1 154 ? 6.961 -2.567 -15.778 1.00 96.44 154 TRP A N 1
ATOM 1263 C CA . TRP A 1 154 ? 5.821 -3.211 -15.138 1.00 96.44 154 TRP A CA 1
ATOM 1264 C C . TRP A 1 154 ? 6.240 -3.991 -13.888 1.00 96.44 154 TRP A C 1
ATOM 1266 O O . TRP A 1 154 ? 5.673 -3.774 -12.818 1.00 96.44 154 TRP A O 1
ATOM 1276 N N . GLY A 1 155 ? 7.248 -4.858 -14.016 1.00 95.00 155 GLY A N 1
ATOM 1277 C CA . GLY A 1 155 ? 7.727 -5.707 -12.925 1.00 95.00 155 GLY A CA 1
ATOM 1278 C C . GLY A 1 155 ? 8.367 -4.926 -11.779 1.00 95.00 155 GLY A C 1
ATOM 1279 O O . GLY A 1 155 ? 8.081 -5.215 -10.622 1.00 95.00 155 GLY A O 1
ATOM 1280 N N . HIS A 1 156 ? 9.188 -3.919 -12.083 1.00 93.44 156 HIS A N 1
ATOM 1281 C CA . HIS A 1 156 ? 9.947 -3.202 -11.055 1.00 93.44 156 HIS A CA 1
ATOM 1282 C C . HIS A 1 156 ? 9.161 -2.059 -10.408 1.00 93.44 156 HIS A C 1
ATOM 1284 O O . HIS A 1 156 ? 9.236 -1.883 -9.196 1.00 93.44 156 HIS A O 1
ATOM 1290 N N . PHE A 1 157 ? 8.394 -1.288 -11.185 1.00 94.88 157 PHE A N 1
ATOM 1291 C CA . PHE A 1 157 ? 7.794 -0.045 -10.684 1.00 94.88 157 PHE A CA 1
ATOM 1292 C C . PHE A 1 157 ? 6.310 -0.192 -10.360 1.00 94.88 157 PHE A C 1
ATOM 1294 O O . PHE A 1 157 ? 5.833 0.338 -9.356 1.00 94.88 157 PHE A O 1
ATOM 1301 N N . PHE A 1 158 ? 5.555 -0.905 -11.197 1.00 96.62 158 PHE A N 1
ATOM 1302 C CA . PHE A 1 158 ? 4.096 -0.965 -11.073 1.00 96.62 158 PHE A CA 1
ATOM 1303 C C . PHE A 1 158 ? 3.607 -2.152 -10.254 1.00 96.62 158 PHE A C 1
ATOM 1305 O O . PHE A 1 158 ? 2.618 -2.020 -9.530 1.00 96.62 158 PHE A O 1
ATOM 1312 N N . LEU A 1 159 ? 4.285 -3.298 -10.339 1.00 95.31 159 LEU A N 1
ATOM 1313 C CA . LEU A 1 159 ? 3.846 -4.531 -9.693 1.00 95.31 159 LEU A CA 1
ATOM 1314 C C . LEU A 1 159 ? 3.620 -4.335 -8.190 1.00 95.31 159 LEU A C 1
ATOM 1316 O O . LEU A 1 159 ? 2.561 -4.697 -7.683 1.00 95.31 159 LEU A O 1
ATOM 1320 N N . ASN A 1 160 ? 4.554 -3.681 -7.493 1.00 94.25 160 ASN A N 1
ATOM 1321 C CA . ASN A 1 160 ? 4.412 -3.401 -6.063 1.00 94.25 160 ASN A CA 1
ATOM 1322 C C . ASN A 1 160 ? 3.191 -2.508 -5.755 1.00 94.25 160 ASN A C 1
ATOM 1324 O O . ASN A 1 160 ? 2.455 -2.753 -4.795 1.00 94.25 160 ASN A O 1
ATOM 1328 N N . VAL A 1 161 ? 2.913 -1.501 -6.590 1.00 96.25 161 VAL A N 1
ATOM 1329 C CA . VAL A 1 161 ? 1.728 -0.641 -6.431 1.00 96.25 161 VAL A CA 1
ATOM 1330 C C . VAL A 1 161 ? 0.451 -1.463 -6.577 1.00 96.25 161 VAL A C 1
ATOM 1332 O O . VAL A 1 161 ? -0.423 -1.392 -5.711 1.00 96.25 161 VAL A O 1
ATOM 1335 N N . PHE A 1 162 ? 0.359 -2.297 -7.614 1.00 97.56 162 PHE A N 1
ATOM 1336 C CA . PHE A 1 162 ? -0.803 -3.158 -7.830 1.00 97.56 162 PHE A CA 1
ATOM 1337 C C . PHE A 1 162 ? -0.982 -4.195 -6.718 1.00 97.56 162 PHE A C 1
ATOM 1339 O O . PHE A 1 162 ? -2.099 -4.351 -6.227 1.00 97.56 162 PHE A O 1
ATOM 1346 N N . LEU A 1 163 ? 0.090 -4.850 -6.264 1.00 96.81 163 LEU A N 1
ATOM 1347 C CA . LEU A 1 163 ? 0.040 -5.797 -5.144 1.00 96.81 163 LEU A CA 1
ATOM 1348 C C . LEU A 1 163 ? -0.362 -5.112 -3.829 1.00 96.81 163 LEU A C 1
ATOM 1350 O O . LEU A 1 163 ? -1.128 -5.668 -3.039 1.00 96.81 163 LEU A O 1
ATOM 1354 N N . SER A 1 164 ? 0.079 -3.874 -3.6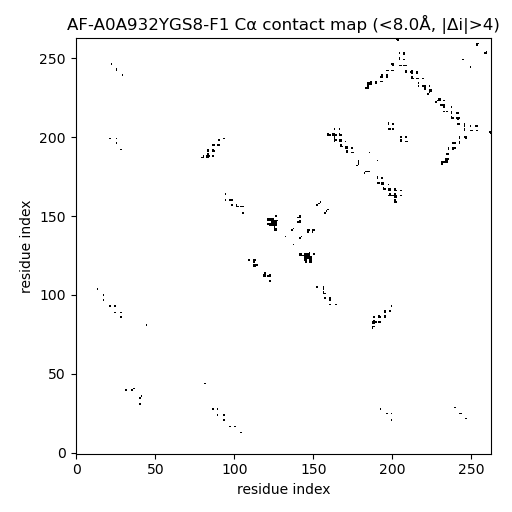09 1.00 96.94 164 SER A N 1
ATOM 1355 C CA . SER A 1 164 ? -0.333 -3.074 -2.451 1.00 96.94 164 SER A CA 1
ATOM 1356 C C . SER A 1 164 ? -1.819 -2.700 -2.510 1.00 96.94 164 SER A C 1
ATOM 1358 O O . SER A 1 164 ? -2.519 -2.792 -1.504 1.00 96.94 164 SER A O 1
ATOM 1360 N N . ILE A 1 165 ? -2.337 -2.321 -3.684 1.00 98.06 165 ILE A N 1
ATOM 1361 C CA . ILE A 1 165 ? -3.771 -2.036 -3.874 1.00 98.06 165 ILE A CA 1
ATOM 1362 C C . ILE A 1 165 ? -4.595 -3.310 -3.689 1.00 98.06 165 ILE A C 1
ATOM 1364 O O . ILE A 1 165 ? -5.586 -3.301 -2.961 1.00 98.06 165 ILE A O 1
ATOM 1368 N N . LEU A 1 166 ? -4.180 -4.409 -4.319 1.00 98.06 166 LEU A N 1
ATOM 1369 C CA . LEU A 1 166 ? -4.882 -5.686 -4.253 1.00 98.06 166 LEU A CA 1
ATOM 1370 C C . LEU A 1 166 ? -4.950 -6.209 -2.815 1.00 98.06 166 LEU A C 1
ATOM 1372 O O . LEU A 1 166 ? -6.022 -6.604 -2.359 1.00 98.06 166 LEU A O 1
ATOM 1376 N N . SER A 1 167 ? -3.837 -6.158 -2.082 1.00 98.00 167 SER A N 1
ATOM 1377 C CA . SER A 1 167 ? -3.799 -6.575 -0.677 1.00 98.00 167 SER A CA 1
ATOM 1378 C C . SER A 1 167 ? -4.643 -5.667 0.224 1.00 98.00 167 SER A C 1
ATOM 1380 O O . SER A 1 167 ? -5.374 -6.175 1.075 1.00 98.00 167 SER A O 1
ATOM 1382 N N . ALA A 1 168 ? -4.647 -4.350 -0.008 1.00 98.12 168 ALA A N 1
ATOM 1383 C CA . ALA A 1 168 ? -5.531 -3.425 0.699 1.00 98.12 168 ALA A CA 1
ATOM 1384 C C . ALA A 1 168 ? -7.017 -3.704 0.415 1.00 98.12 168 ALA A C 1
ATOM 1386 O O . ALA A 1 168 ? -7.820 -3.723 1.346 1.00 98.12 168 ALA A O 1
ATOM 1387 N N . ILE A 1 169 ? -7.395 -3.977 -0.839 1.00 98.44 169 ILE A N 1
ATOM 1388 C CA . ILE A 1 169 ? -8.770 -4.349 -1.214 1.00 98.44 169 ILE A CA 1
ATOM 1389 C C . ILE A 1 169 ? -9.175 -5.668 -0.546 1.00 98.44 169 ILE A C 1
ATOM 1391 O O . ILE A 1 169 ? -10.259 -5.759 0.033 1.00 98.44 169 ILE A O 1
ATOM 1395 N N . ALA A 1 170 ? -8.309 -6.683 -0.584 1.00 98.19 170 ALA A N 1
ATOM 1396 C CA . ALA A 1 170 ? -8.558 -7.956 0.086 1.00 98.19 170 ALA A CA 1
ATOM 1397 C C . ALA A 1 170 ? -8.763 -7.756 1.598 1.00 98.19 170 ALA A C 1
ATOM 1399 O O . ALA A 1 170 ? -9.719 -8.282 2.174 1.00 98.19 170 ALA A O 1
ATOM 1400 N N . PHE A 1 171 ? -7.925 -6.928 2.229 1.00 98.12 171 PHE A N 1
ATOM 1401 C CA . PHE A 1 171 ? -8.053 -6.600 3.645 1.00 98.12 171 PHE A CA 1
ATOM 1402 C C . PHE A 1 171 ? -9.320 -5.787 3.954 1.00 98.12 171 PHE A C 1
ATOM 1404 O O . PHE A 1 171 ? -9.986 -6.052 4.954 1.00 98.12 171 PHE A O 1
ATOM 1411 N N . TYR A 1 172 ? -9.724 -4.860 3.081 1.00 98.06 172 TYR A N 1
ATOM 1412 C CA . TYR A 1 172 ? -10.993 -4.139 3.204 1.00 98.06 172 TYR A CA 1
ATOM 1413 C C . TYR A 1 172 ? -12.178 -5.109 3.251 1.00 98.06 172 TYR A C 1
ATOM 1415 O O . TYR A 1 172 ? -12.997 -5.039 4.171 1.00 98.06 172 TYR A O 1
ATOM 1423 N N . TYR A 1 173 ? -12.252 -6.053 2.307 1.00 98.25 173 TYR A N 1
ATOM 1424 C CA . TYR A 1 173 ? -13.319 -7.057 2.290 1.00 98.25 173 TYR A CA 1
ATOM 1425 C C . TYR A 1 173 ? -13.281 -7.963 3.519 1.00 98.25 173 TYR A C 1
ATOM 1427 O O . TYR A 1 173 ? -14.333 -8.264 4.085 1.00 98.25 173 TYR A O 1
ATOM 1435 N N . PHE A 1 174 ? -12.088 -8.336 3.981 1.00 97.69 174 PHE A N 1
ATOM 1436 C CA . PHE A 1 174 ? -11.917 -9.069 5.231 1.00 97.69 174 PHE A CA 1
ATOM 1437 C C . PHE A 1 174 ? -12.481 -8.298 6.440 1.00 97.69 174 PHE A C 1
ATOM 1439 O O . PHE A 1 174 ? -13.234 -8.864 7.236 1.00 97.69 174 PHE A O 1
ATOM 1446 N N . LEU A 1 175 ? -12.210 -6.993 6.555 1.00 97.06 175 LEU A N 1
ATOM 1447 C CA . LEU A 1 175 ? -12.759 -6.157 7.630 1.00 97.06 175 LEU A CA 1
ATOM 1448 C C . LEU A 1 175 ? -14.278 -5.967 7.514 1.00 97.06 175 LEU A C 1
ATOM 1450 O O . LEU A 1 175 ? -14.979 -6.001 8.527 1.00 97.06 175 LEU A O 1
ATOM 1454 N N . VAL A 1 176 ? -14.808 -5.801 6.299 1.00 96.81 176 VAL A N 1
ATOM 1455 C CA . VAL A 1 176 ? -16.261 -5.741 6.057 1.00 96.81 176 VAL A CA 1
ATOM 1456 C C . VAL A 1 176 ? -16.932 -7.051 6.475 1.00 96.81 176 VAL A C 1
ATOM 1458 O O . VAL A 1 176 ? -17.968 -7.026 7.146 1.00 96.81 176 VAL A O 1
ATOM 1461 N N . PHE A 1 177 ? -16.322 -8.189 6.142 1.00 97.50 177 PHE A N 1
ATOM 1462 C CA . PHE A 1 177 ? -16.787 -9.503 6.568 1.00 97.50 177 PHE A CA 1
ATOM 1463 C C . PHE A 1 177 ? -16.778 -9.626 8.097 1.00 97.50 177 PHE A C 1
ATOM 1465 O O . PHE A 1 177 ? -17.808 -9.956 8.682 1.00 97.50 177 PHE A O 1
ATOM 1472 N N . LEU A 1 178 ? -15.680 -9.265 8.770 1.00 95.88 178 LEU A N 1
ATOM 1473 C CA . LEU A 1 178 ? -15.600 -9.273 10.237 1.00 95.88 178 LEU A CA 1
ATOM 1474 C C . LEU A 1 178 ? -16.644 -8.363 10.899 1.00 95.88 178 LEU A C 1
ATOM 1476 O O . LEU A 1 178 ? -17.261 -8.752 11.898 1.00 95.88 178 LEU A O 1
ATOM 1480 N N . ARG A 1 179 ? -16.895 -7.178 10.331 1.00 95.50 179 ARG A N 1
ATOM 1481 C CA . ARG A 1 179 ? -17.914 -6.246 10.834 1.00 95.50 179 ARG A CA 1
ATOM 1482 C C . ARG A 1 179 ? -19.308 -6.866 10.826 1.00 95.50 179 ARG A C 1
ATOM 1484 O O . ARG A 1 179 ? -20.079 -6.594 11.744 1.00 95.50 179 ARG A O 1
ATOM 1491 N N . LYS A 1 180 ? -19.623 -7.724 9.849 1.00 95.50 180 LYS A N 1
ATOM 1492 C CA . LYS A 1 180 ? -20.914 -8.426 9.784 1.00 95.50 180 LYS A CA 1
ATOM 1493 C C . LYS A 1 180 ? -21.160 -9.304 11.016 1.00 95.50 180 LYS A C 1
ATOM 1495 O O . LYS A 1 180 ? -22.286 -9.362 11.495 1.00 95.50 180 LYS A O 1
ATOM 1500 N N . TYR A 1 181 ? -20.121 -9.947 11.551 1.00 95.06 181 TYR A N 1
ATOM 1501 C CA . TYR A 1 181 ? -20.243 -10.821 12.726 1.00 95.06 181 TYR A CA 1
ATOM 1502 C C . TYR A 1 181 ? -20.102 -10.072 14.047 1.00 95.06 181 TYR A C 1
ATOM 1504 O O . TYR A 1 181 ? -20.697 -10.466 15.051 1.00 95.06 181 TYR A O 1
ATOM 1512 N N . ARG A 1 182 ? -19.287 -9.012 14.081 1.00 92.25 182 ARG A N 1
ATOM 1513 C CA . ARG A 1 182 ? -18.952 -8.300 15.318 1.00 92.25 182 ARG A CA 1
ATOM 1514 C C . ARG A 1 182 ? -18.894 -6.786 15.112 1.00 92.25 182 ARG A C 1
ATOM 1516 O O . ARG A 1 182 ? -17.867 -6.158 15.356 1.00 92.25 182 ARG A O 1
ATOM 1523 N N . ALA A 1 183 ? -20.024 -6.186 14.738 1.00 91.19 183 ALA A N 1
ATOM 1524 C CA . ALA A 1 183 ? -20.141 -4.742 14.496 1.00 91.19 183 ALA A CA 1
ATOM 1525 C C . ALA A 1 183 ? -19.633 -3.872 15.662 1.00 91.19 183 ALA A C 1
ATOM 1527 O O . ALA A 1 183 ? -19.148 -2.769 15.448 1.00 91.19 183 ALA A O 1
ATOM 1528 N N . ARG A 1 184 ? -19.682 -4.399 16.891 1.00 88.38 184 ARG A N 1
ATOM 1529 C CA . ARG A 1 184 ? -19.285 -3.700 18.118 1.00 88.38 184 ARG A CA 1
ATOM 1530 C C . ARG A 1 184 ? -17.795 -3.357 18.225 1.00 88.38 184 ARG A C 1
ATOM 1532 O O . ARG A 1 184 ? -17.458 -2.456 18.984 1.00 88.38 184 ARG A O 1
ATOM 1539 N N . PHE A 1 185 ? -16.915 -4.065 17.514 1.00 89.69 185 PHE A N 1
ATOM 1540 C CA . PHE A 1 185 ? -15.472 -3.775 17.535 1.00 89.69 185 PHE A CA 1
ATOM 1541 C C . PHE A 1 185 ? -15.062 -2.683 16.544 1.00 89.69 185 PHE A C 1
ATOM 1543 O O . PHE A 1 185 ? -13.921 -2.234 16.581 1.00 89.69 185 PHE A O 1
ATOM 1550 N N . PHE A 1 186 ? -15.977 -2.263 15.668 1.00 93.12 186 PHE A N 1
ATOM 1551 C CA . PHE A 1 186 ? -15.692 -1.310 14.607 1.00 93.12 186 PHE A CA 1
ATOM 1552 C C . PHE A 1 186 ? -16.277 0.054 14.948 1.00 93.12 186 PHE A C 1
ATOM 1554 O O . PHE A 1 186 ? -17.494 0.245 14.945 1.00 93.12 186 PHE A O 1
ATOM 1561 N N . GLY A 1 187 ? -15.389 1.010 15.194 1.00 91.12 187 GLY A N 1
ATOM 1562 C CA . GLY A 1 187 ? -15.709 2.426 15.125 1.00 91.12 187 GLY A CA 1
ATOM 1563 C C . GLY A 1 187 ? -15.887 2.903 13.681 1.00 91.12 187 GLY A C 1
ATOM 1564 O O . GLY A 1 187 ? -15.569 2.218 12.701 1.00 91.12 187 GLY A O 1
ATOM 1565 N N . GLU A 1 188 ? -16.385 4.123 13.536 1.00 87.94 188 GLU A N 1
ATOM 1566 C CA . GLU A 1 188 ? -16.512 4.767 12.233 1.00 87.94 188 GLU A CA 1
ATOM 1567 C C . GLU A 1 188 ? -15.157 5.045 11.605 1.00 87.94 188 GLU A C 1
ATOM 1569 O O . GLU A 1 188 ? -14.218 5.503 12.250 1.00 87.94 188 GLU A O 1
ATOM 1574 N N . GLY A 1 189 ? -15.051 4.773 10.308 1.00 93.44 189 GLY A N 1
ATOM 1575 C CA . GLY A 1 189 ? -13.804 4.960 9.581 1.00 93.44 189 GLY A CA 1
ATOM 1576 C C . GLY A 1 189 ? -12.713 3.948 9.931 1.00 93.44 189 GLY A C 1
ATOM 1577 O O . GLY A 1 189 ? -11.751 3.880 9.179 1.00 93.44 189 GLY A O 1
ATOM 1578 N N . GLU A 1 190 ? -12.863 3.103 10.960 1.00 95.88 190 GLU A N 1
ATOM 1579 C CA . GLU A 1 190 ? -11.831 2.127 11.343 1.00 95.88 190 GLU A CA 1
ATOM 1580 C C . GLU A 1 190 ? -11.572 1.079 10.257 1.00 95.88 190 GLU A C 1
ATOM 1582 O O . GLU A 1 190 ? -10.433 0.664 10.070 1.00 95.88 190 GLU A O 1
ATOM 1587 N N . ILE A 1 191 ? -12.597 0.705 9.480 1.00 97.19 191 ILE A N 1
ATOM 1588 C CA . ILE A 1 191 ? -12.411 -0.156 8.300 1.00 97.19 191 ILE A CA 1
ATOM 1589 C C . ILE A 1 191 ? -11.483 0.522 7.286 1.00 97.19 191 ILE A C 1
ATOM 1591 O O . ILE A 1 191 ? -10.555 -0.096 6.767 1.00 97.19 191 ILE A O 1
ATOM 1595 N N . VAL A 1 192 ? -11.726 1.805 7.008 1.00 97.50 192 VAL A N 1
ATOM 1596 C CA . VAL A 1 192 ? -10.937 2.572 6.036 1.00 97.50 192 VAL A CA 1
ATOM 1597 C C . VAL A 1 192 ? -9.537 2.845 6.583 1.00 97.50 192 VAL A C 1
ATOM 1599 O O . VAL A 1 192 ? -8.575 2.762 5.831 1.00 97.50 192 VAL A O 1
ATOM 1602 N N . LEU A 1 193 ? -9.403 3.089 7.889 1.00 97.50 193 LEU A N 1
ATOM 1603 C CA . LEU A 1 193 ? -8.120 3.233 8.572 1.00 97.50 193 LEU A CA 1
ATOM 1604 C C . LEU A 1 193 ? -7.296 1.944 8.486 1.00 97.50 193 LEU A C 1
ATOM 1606 O O . LEU A 1 193 ? -6.141 1.999 8.082 1.00 97.50 193 LEU A O 1
ATOM 1610 N N . GLY A 1 194 ? -7.880 0.785 8.801 1.00 98.12 194 GLY A N 1
ATOM 1611 C CA . GLY A 1 194 ? -7.199 -0.505 8.668 1.00 98.12 194 GLY A CA 1
ATOM 1612 C C . GLY A 1 194 ? -6.783 -0.790 7.222 1.00 98.12 194 GLY A C 1
ATOM 1613 O O . GLY A 1 194 ? -5.664 -1.231 6.978 1.00 98.12 194 GLY A O 1
ATOM 1614 N N . THR A 1 195 ? -7.642 -0.449 6.258 1.00 98.50 195 THR A N 1
ATOM 1615 C CA . THR A 1 195 ? -7.338 -0.546 4.817 1.00 98.50 195 THR A CA 1
ATOM 1616 C C . THR A 1 195 ? -6.185 0.373 4.415 1.00 98.50 195 THR A C 1
ATOM 1618 O O . THR A 1 195 ? -5.286 -0.044 3.689 1.00 98.50 195 THR A O 1
ATOM 1621 N N . LEU A 1 196 ? -6.178 1.612 4.915 1.00 98.31 196 LEU A N 1
ATOM 1622 C CA . LEU A 1 196 ? -5.090 2.561 4.708 1.00 98.31 196 LEU A CA 1
ATOM 1623 C C . LEU A 1 196 ? -3.780 2.026 5.290 1.00 98.31 196 LEU A C 1
ATOM 1625 O O . LEU A 1 196 ? -2.765 2.069 4.606 1.00 98.31 196 LEU A O 1
ATOM 1629 N N . MET A 1 197 ? -3.792 1.487 6.510 1.00 98.56 197 MET A N 1
ATOM 1630 C CA . MET A 1 197 ? -2.592 0.913 7.127 1.00 98.56 197 MET A CA 1
ATOM 1631 C C . MET A 1 197 ? -2.072 -0.303 6.347 1.00 98.56 197 MET A C 1
ATOM 1633 O O . MET A 1 197 ? -0.868 -0.394 6.121 1.00 98.56 197 MET A O 1
ATOM 1637 N N . ALA A 1 198 ? -2.956 -1.179 5.857 1.00 98.50 198 ALA A N 1
ATOM 1638 C CA . ALA A 1 198 ? -2.575 -2.295 4.987 1.00 98.50 198 ALA A CA 1
ATOM 1639 C C . ALA A 1 198 ? -1.942 -1.813 3.669 1.00 98.50 198 ALA A C 1
ATOM 1641 O O . ALA A 1 198 ? -0.916 -2.340 3.242 1.00 98.50 198 ALA A O 1
ATOM 1642 N N . PHE A 1 199 ? -2.514 -0.776 3.049 1.00 98.44 199 PHE A N 1
ATOM 1643 C CA . PHE A 1 199 ? -1.957 -0.164 1.842 1.00 98.44 199 PHE A CA 1
ATOM 1644 C C . PHE A 1 199 ? -0.573 0.458 2.088 1.00 98.44 199 PHE A C 1
ATOM 1646 O O . PHE A 1 199 ? 0.344 0.267 1.285 1.00 98.44 199 PHE A O 1
ATOM 1653 N N . LEU A 1 200 ? -0.414 1.188 3.199 1.00 97.81 200 LEU A N 1
ATOM 1654 C CA . LEU A 1 200 ? 0.858 1.807 3.578 1.00 97.81 200 LEU A CA 1
ATOM 1655 C C . LEU A 1 200 ? 1.931 0.763 3.869 1.00 97.81 200 LEU A C 1
ATOM 1657 O O . LEU A 1 200 ? 3.045 0.925 3.375 1.00 97.81 200 LEU A O 1
ATOM 1661 N N . ALA A 1 201 ? 1.586 -0.309 4.591 1.00 97.75 201 ALA A N 1
ATOM 1662 C CA . ALA A 1 201 ? 2.473 -1.453 4.775 1.00 97.75 201 ALA A CA 1
ATOM 1663 C C . ALA A 1 201 ? 2.965 -1.962 3.411 1.00 97.75 201 ALA A C 1
ATOM 1665 O O . ALA A 1 201 ? 4.170 -2.101 3.210 1.00 97.75 201 ALA A O 1
ATOM 1666 N N . GLY A 1 202 ? 2.047 -2.121 2.451 1.00 96.19 202 GLY A N 1
ATOM 1667 C CA . GLY A 1 202 ? 2.365 -2.534 1.086 1.00 96.19 202 GLY A CA 1
ATOM 1668 C C . GLY A 1 202 ? 2.823 -3.989 1.000 1.00 96.19 202 GLY A C 1
ATOM 1669 O O . GLY A 1 202 ? 2.891 -4.704 2.000 1.00 96.19 202 GLY A O 1
ATOM 1670 N N . TRP A 1 203 ? 3.125 -4.457 -0.205 1.00 95.62 203 TRP A N 1
ATOM 1671 C CA . TRP A 1 203 ? 3.700 -5.788 -0.386 1.00 95.62 203 TRP A CA 1
ATOM 1672 C C . TRP A 1 203 ? 5.222 -5.761 -0.142 1.00 95.62 203 TRP A C 1
ATOM 1674 O O . TRP A 1 203 ? 5.863 -4.792 -0.546 1.00 95.62 203 TRP A O 1
ATOM 1684 N N . PRO A 1 204 ? 5.826 -6.779 0.508 1.00 95.75 204 PRO A N 1
ATOM 1685 C CA . PRO A 1 204 ? 5.215 -7.959 1.147 1.00 95.75 204 PRO A CA 1
ATOM 1686 C C . PRO A 1 204 ? 4.841 -7.745 2.629 1.00 95.75 204 PRO A C 1
ATOM 1688 O O . PRO A 1 204 ? 4.227 -8.605 3.258 1.00 95.75 204 PRO A O 1
ATOM 1691 N N . ASN A 1 205 ? 5.168 -6.581 3.188 1.00 96.50 205 ASN A N 1
ATOM 1692 C CA . ASN A 1 205 ? 4.941 -6.184 4.584 1.00 96.50 205 ASN A CA 1
ATOM 1693 C C . ASN A 1 205 ? 3.499 -6.377 5.096 1.00 96.50 205 ASN A C 1
ATOM 1695 O O . ASN A 1 205 ? 3.289 -6.615 6.285 1.00 96.50 205 ASN A O 1
ATOM 1699 N N . VAL A 1 206 ? 2.491 -6.301 4.226 1.00 97.62 206 VAL A N 1
ATOM 1700 C CA . VAL A 1 206 ? 1.082 -6.535 4.573 1.00 97.62 206 VAL A CA 1
ATOM 1701 C C . VAL A 1 206 ? 0.859 -7.918 5.199 1.00 97.62 206 VAL A C 1
ATOM 1703 O O . VAL A 1 206 ? 0.015 -8.065 6.084 1.00 97.62 206 VAL A O 1
ATOM 1706 N N . VAL A 1 207 ? 1.662 -8.914 4.808 1.00 96.88 207 VAL A N 1
ATOM 1707 C CA . VAL A 1 207 ? 1.630 -10.277 5.361 1.00 96.88 207 VAL A CA 1
ATOM 1708 C C . VAL A 1 207 ? 1.987 -10.284 6.849 1.00 96.88 207 VAL A C 1
ATOM 1710 O O . VAL A 1 207 ? 1.457 -11.102 7.592 1.00 96.88 207 VAL A O 1
ATOM 1713 N N . LEU A 1 208 ? 2.832 -9.353 7.299 1.00 96.88 208 LEU A N 1
ATOM 1714 C CA . LEU A 1 208 ? 3.186 -9.166 8.708 1.00 96.88 208 LEU A CA 1
ATOM 1715 C C . LEU A 1 208 ? 2.181 -8.269 9.431 1.00 96.88 208 LEU A C 1
ATOM 1717 O O . LEU A 1 208 ? 1.809 -8.539 10.573 1.00 96.88 208 LEU A O 1
ATOM 1721 N N . PHE A 1 209 ? 1.708 -7.221 8.753 1.00 97.88 209 PHE A N 1
ATOM 1722 C CA . PHE A 1 209 ? 0.739 -6.276 9.302 1.00 97.88 209 PHE A CA 1
ATOM 1723 C C . PHE A 1 209 ? -0.540 -6.973 9.784 1.00 97.88 209 PHE A C 1
ATOM 1725 O O . PHE A 1 209 ? -0.990 -6.718 10.900 1.00 97.88 209 PHE A O 1
ATOM 1732 N N . VAL A 1 210 ? -1.117 -7.867 8.974 1.00 97.81 210 VAL A N 1
ATOM 1733 C CA . VAL A 1 210 ? -2.386 -8.544 9.295 1.00 97.81 210 VAL A CA 1
ATOM 1734 C C . VAL A 1 210 ? -2.321 -9.359 10.599 1.00 97.81 210 VAL A C 1
ATOM 1736 O O . VAL A 1 210 ? -3.117 -9.079 11.501 1.00 97.81 210 VAL A O 1
ATOM 1739 N N . PRO A 1 211 ? -1.412 -10.341 10.766 1.00 97.44 211 PRO A N 1
ATOM 1740 C CA . PRO A 1 211 ? -1.314 -11.098 12.010 1.00 97.44 211 PRO A CA 1
ATOM 1741 C C . PRO A 1 211 ? -0.926 -10.202 13.188 1.00 97.44 211 PRO A C 1
ATOM 1743 O O . PRO A 1 211 ? -1.470 -10.373 14.280 1.00 97.44 211 PRO A O 1
ATOM 1746 N N . LEU A 1 212 ? -0.063 -9.203 12.977 1.00 97.31 212 LEU A N 1
ATOM 1747 C CA . LEU A 1 212 ? 0.322 -8.269 14.031 1.00 97.31 212 LEU A CA 1
ATOM 1748 C C . LEU A 1 212 ? -0.872 -7.443 14.530 1.00 97.31 212 LEU A C 1
ATOM 1750 O O . LEU A 1 212 ? -1.052 -7.294 15.739 1.00 97.31 212 LEU A O 1
ATOM 1754 N N . ALA A 1 213 ? -1.724 -6.955 13.626 1.00 97.62 213 ALA A N 1
ATOM 1755 C CA . ALA A 1 213 ? -2.949 -6.241 13.973 1.00 97.62 213 ALA A CA 1
ATOM 1756 C C . ALA A 1 213 ? -3.907 -7.121 14.793 1.00 97.62 213 ALA A C 1
ATOM 1758 O O . ALA A 1 213 ? -4.490 -6.653 15.777 1.00 97.62 213 ALA A O 1
ATOM 1759 N N . LEU A 1 214 ? -4.048 -8.400 14.427 1.00 96.69 214 LEU A N 1
ATOM 1760 C CA . LEU A 1 214 ? -4.887 -9.355 15.157 1.00 96.69 214 LEU A CA 1
ATOM 1761 C C . LEU A 1 214 ? -4.340 -9.636 16.563 1.00 96.69 214 LEU A C 1
ATOM 1763 O O . LEU A 1 214 ? -5.091 -9.540 17.536 1.00 96.69 214 LEU A O 1
ATOM 1767 N N . ILE A 1 215 ? -3.039 -9.911 16.689 1.00 97.19 215 ILE A N 1
ATOM 1768 C CA . ILE A 1 215 ? -2.382 -10.143 17.985 1.00 97.19 215 ILE A CA 1
ATOM 1769 C C . ILE A 1 215 ? -2.532 -8.907 18.878 1.00 97.19 215 ILE A C 1
ATOM 1771 O O . ILE A 1 215 ? -2.987 -9.019 20.017 1.00 97.19 215 ILE A O 1
ATOM 1775 N N . LEU A 1 216 ? -2.229 -7.715 18.355 1.00 97.06 216 LEU A N 1
ATOM 1776 C CA . LEU A 1 216 ? -2.367 -6.464 19.104 1.00 97.06 216 LEU A CA 1
ATOM 1777 C C . LEU A 1 216 ? -3.813 -6.181 19.511 1.00 97.06 216 LEU A C 1
ATOM 1779 O O . LEU A 1 216 ? -4.039 -5.675 20.607 1.00 97.06 216 LEU A O 1
ATOM 1783 N N . THR A 1 217 ? -4.796 -6.538 18.684 1.00 95.94 217 THR A N 1
ATOM 1784 C CA . THR A 1 217 ? -6.214 -6.420 19.057 1.00 95.94 217 THR A CA 1
ATOM 1785 C C . THR A 1 217 ? -6.528 -7.255 20.293 1.00 95.94 217 THR A C 1
ATOM 1787 O O . THR A 1 217 ? -7.158 -6.754 21.225 1.00 95.94 217 THR A O 1
ATOM 1790 N N . VAL A 1 218 ? -6.066 -8.508 20.327 1.00 95.88 218 VAL A N 1
ATOM 1791 C CA . VAL A 1 218 ? -6.271 -9.397 21.478 1.00 95.88 218 VAL A CA 1
ATOM 1792 C C . VAL A 1 218 ? -5.559 -8.848 22.713 1.00 95.88 218 VAL A C 1
ATOM 1794 O O . VAL A 1 218 ? -6.196 -8.681 23.752 1.00 95.88 218 VAL A O 1
ATOM 1797 N N . VAL A 1 219 ? -4.275 -8.495 22.594 1.00 96.75 219 VAL A N 1
ATOM 1798 C CA . VAL A 1 219 ? -3.467 -7.969 23.709 1.00 96.75 219 VAL A CA 1
ATOM 1799 C C . VAL A 1 219 ? -4.084 -6.695 24.286 1.00 96.75 219 VAL A C 1
ATOM 1801 O O . VAL A 1 219 ? -4.320 -6.620 25.492 1.00 96.75 219 VAL A O 1
ATOM 1804 N N . ILE A 1 220 ? -4.416 -5.715 23.440 1.00 95.81 220 ILE A N 1
ATOM 1805 C CA . ILE A 1 220 ? -5.030 -4.454 23.879 1.00 95.81 220 ILE A CA 1
ATOM 1806 C C . ILE A 1 220 ? -6.394 -4.724 24.518 1.00 95.81 220 ILE A C 1
ATOM 1808 O O . ILE A 1 220 ? -6.730 -4.096 25.523 1.00 95.81 220 ILE A O 1
ATOM 1812 N N . SER A 1 221 ? -7.169 -5.674 23.988 1.00 94.69 221 SER A N 1
ATOM 1813 C CA . SER A 1 221 ? -8.458 -6.031 24.575 1.00 94.69 221 SER A CA 1
ATOM 1814 C C . SER A 1 221 ? -8.322 -6.656 25.964 1.00 94.69 221 SER A C 1
ATOM 1816 O O . SER A 1 221 ? -9.092 -6.303 26.855 1.00 94.69 221 SER A O 1
ATOM 1818 N N . VAL A 1 222 ? -7.342 -7.539 26.175 1.00 95.56 222 VAL A N 1
ATOM 1819 C CA . VAL A 1 222 ? -7.070 -8.153 27.486 1.00 95.56 222 VAL A CA 1
ATOM 1820 C C . VAL A 1 222 ? -6.607 -7.097 28.488 1.00 95.56 222 VAL A C 1
ATOM 1822 O O . VAL A 1 222 ? -7.188 -6.983 29.566 1.00 95.56 222 VAL A O 1
ATOM 1825 N N . VAL A 1 223 ? -5.628 -6.266 28.116 1.00 95.69 223 VAL A N 1
ATOM 1826 C CA . VAL A 1 223 ? -5.122 -5.175 28.968 1.00 95.69 223 VAL A CA 1
ATOM 1827 C C . VAL A 1 223 ? -6.259 -4.225 29.351 1.00 95.69 223 VAL A C 1
ATOM 1829 O O . VAL A 1 223 ? -6.458 -3.918 30.525 1.00 95.69 223 VAL A O 1
ATOM 1832 N N . ARG A 1 224 ? -7.072 -3.796 28.385 1.00 93.75 224 ARG A N 1
ATOM 1833 C CA . ARG A 1 224 ? -8.197 -2.894 28.652 1.00 93.75 224 ARG A CA 1
ATOM 1834 C C . ARG A 1 224 ? -9.264 -3.529 29.547 1.00 93.75 224 ARG A C 1
ATOM 1836 O O . ARG A 1 224 ? -9.838 -2.830 30.383 1.00 93.75 224 ARG A O 1
ATOM 1843 N N . SER A 1 225 ? -9.512 -4.828 29.395 1.00 94.00 225 SER A N 1
ATOM 1844 C CA . SER A 1 225 ? -10.443 -5.562 30.252 1.00 94.00 225 SER A CA 1
ATOM 1845 C C . SER A 1 225 ? -9.948 -5.620 31.698 1.00 94.00 225 SER A C 1
ATOM 1847 O O . SER A 1 225 ? -10.723 -5.322 32.599 1.00 94.00 225 SER A O 1
ATOM 1849 N N . ILE A 1 226 ? -8.671 -5.956 31.914 1.00 97.19 226 ILE A N 1
ATOM 1850 C CA . ILE A 1 226 ? -8.089 -6.138 33.254 1.00 97.19 226 ILE A CA 1
ATOM 1851 C C . ILE A 1 226 ? -7.935 -4.800 33.985 1.00 97.19 226 ILE A C 1
ATOM 1853 O O . ILE A 1 226 ? -8.313 -4.684 35.146 1.00 97.19 226 ILE A O 1
ATOM 1857 N N . PHE A 1 227 ? -7.387 -3.781 33.320 1.00 97.69 227 PHE A N 1
ATOM 1858 C CA . PHE A 1 227 ? -7.018 -2.528 33.988 1.00 97.69 227 PHE A CA 1
ATOM 1859 C C . PHE A 1 227 ? -8.146 -1.489 34.031 1.00 97.69 227 PHE A C 1
ATOM 1861 O O . PHE A 1 227 ? -8.176 -0.665 34.940 1.00 97.69 227 PHE A O 1
ATOM 1868 N N . TRP A 1 228 ? -9.077 -1.500 33.067 1.00 95.50 228 TRP A N 1
ATOM 1869 C CA . TRP A 1 228 ? -10.121 -0.468 32.954 1.00 95.50 228 TRP A CA 1
ATOM 1870 C C . TRP A 1 228 ? -11.550 -0.979 33.129 1.00 95.50 228 TRP A C 1
ATOM 1872 O O . TRP A 1 228 ? -12.470 -0.160 33.074 1.00 95.50 228 TRP A O 1
ATOM 1882 N N . ASN A 1 229 ? -11.770 -2.289 33.298 1.00 94.12 229 ASN A N 1
ATOM 1883 C CA . ASN A 1 229 ? -13.109 -2.892 33.363 1.00 94.12 229 ASN A CA 1
ATOM 1884 C C . ASN A 1 229 ? -14.020 -2.475 32.186 1.00 94.12 229 ASN A C 1
ATOM 1886 O O . ASN A 1 229 ? -15.244 -2.396 32.308 1.00 94.12 229 ASN A O 1
ATOM 1890 N N . LYS A 1 230 ? -13.426 -2.161 31.024 1.00 89.12 230 LYS A N 1
ATOM 1891 C CA . LYS A 1 230 ? -14.156 -1.783 29.807 1.00 89.12 230 LYS A CA 1
ATOM 1892 C C . LYS A 1 230 ? -14.192 -2.972 28.857 1.00 89.12 230 LYS A C 1
ATOM 1894 O O . LYS A 1 230 ? -13.174 -3.328 28.278 1.00 89.12 230 LYS A O 1
ATOM 1899 N N . ASN A 1 231 ? -15.390 -3.495 28.610 1.00 84.81 231 ASN A N 1
ATOM 1900 C CA . ASN A 1 231 ? -15.611 -4.675 27.763 1.00 84.81 231 ASN A CA 1
ATOM 1901 C C . ASN A 1 231 ? -15.496 -4.414 26.248 1.00 84.81 231 ASN A C 1
ATOM 1903 O O . ASN A 1 231 ? -15.682 -5.334 25.454 1.00 84.81 231 ASN A O 1
ATOM 1907 N N . TYR A 1 232 ? -15.241 -3.171 25.824 1.00 85.00 232 TYR A N 1
ATOM 1908 C CA . TYR A 1 232 ? -15.241 -2.788 24.408 1.00 85.00 232 TYR A CA 1
ATOM 1909 C C . TYR A 1 232 ? -13.919 -2.167 24.012 1.00 85.00 232 TYR A C 1
ATOM 1911 O O . TYR A 1 232 ? -13.536 -1.141 24.570 1.00 85.00 232 TYR A O 1
ATOM 1919 N N . THR A 1 233 ? -13.279 -2.761 23.011 1.00 88.31 233 THR A N 1
ATOM 1920 C CA . THR A 1 233 ? -12.025 -2.301 22.416 1.00 88.31 233 THR A CA 1
ATOM 1921 C C . THR A 1 233 ? -12.282 -2.012 20.948 1.00 88.31 233 THR A C 1
ATOM 1923 O O . THR A 1 233 ? -12.847 -2.848 20.251 1.00 88.31 233 THR A O 1
ATOM 1926 N N . THR A 1 234 ? -11.914 -0.820 20.495 1.00 93.25 234 THR A N 1
ATOM 1927 C CA . THR A 1 234 ? -12.030 -0.443 19.086 1.00 93.25 234 THR A CA 1
ATOM 1928 C C . THR A 1 234 ? -10.749 -0.836 18.345 1.00 93.25 234 THR A C 1
ATOM 1930 O O . THR A 1 234 ? -9.677 -0.918 18.958 1.00 93.25 234 THR A O 1
ATOM 1933 N N . LEU A 1 235 ? -10.845 -1.123 17.047 1.00 94.94 235 LEU A N 1
ATOM 1934 C CA . LEU A 1 235 ? -9.737 -1.682 16.258 1.00 94.94 235 LEU A CA 1
ATOM 1935 C C . LEU A 1 235 ? -8.729 -0.629 15.780 1.00 94.94 235 LEU A C 1
ATOM 1937 O O . LEU A 1 235 ? -7.627 -0.980 15.356 1.00 94.94 235 LEU A O 1
ATOM 1941 N N . GLY A 1 236 ? -9.066 0.659 15.876 1.00 95.56 236 GLY A N 1
ATOM 1942 C CA . GLY A 1 236 ? -8.238 1.737 15.341 1.00 95.56 236 GLY A CA 1
ATOM 1943 C C . GLY A 1 236 ? -6.835 1.801 15.947 1.00 95.56 236 GLY A C 1
ATOM 1944 O O . GLY A 1 236 ? -5.855 1.912 15.213 1.00 95.56 236 GLY A O 1
ATOM 1945 N N . LEU A 1 237 ? -6.712 1.663 17.273 1.00 95.81 237 LEU A N 1
ATOM 1946 C CA . LEU A 1 237 ? -5.404 1.683 17.935 1.00 95.81 237 LEU A CA 1
ATOM 1947 C C . LEU A 1 237 ? -4.538 0.464 17.551 1.00 95.81 237 LEU A C 1
ATOM 1949 O O . LEU A 1 237 ? -3.395 0.685 17.145 1.00 95.81 237 LEU A O 1
ATOM 1953 N N . PRO A 1 238 ? -5.043 -0.790 17.592 1.00 97.44 238 PRO A N 1
ATOM 1954 C CA . PRO A 1 238 ? -4.323 -1.935 17.037 1.00 97.44 238 PRO A CA 1
ATOM 1955 C C . PRO A 1 238 ? -3.823 -1.723 15.601 1.00 97.44 238 PRO A C 1
ATOM 1957 O O . PRO A 1 238 ? -2.672 -2.054 15.313 1.00 97.44 238 PRO A O 1
ATOM 1960 N N . PHE A 1 239 ? -4.633 -1.137 14.708 1.00 97.88 239 PHE A N 1
ATOM 1961 C CA . PHE A 1 239 ? -4.217 -0.850 13.327 1.00 97.88 239 PHE A CA 1
ATOM 1962 C C . PHE A 1 239 ? -3.085 0.174 13.241 1.00 97.88 239 PHE A C 1
ATOM 1964 O O . PHE A 1 239 ? -2.159 -0.007 12.455 1.00 97.88 239 PHE A O 1
ATOM 1971 N N . LEU A 1 240 ? -3.115 1.227 14.055 1.00 97.81 240 LEU A N 1
ATOM 1972 C CA . LEU A 1 240 ? -2.045 2.227 14.060 1.00 97.81 240 LEU A CA 1
ATOM 1973 C C . LEU A 1 240 ? -0.735 1.667 14.615 1.00 97.81 240 LEU A C 1
ATOM 1975 O O . LEU A 1 240 ? 0.321 1.911 14.038 1.00 97.81 240 LEU A O 1
ATOM 1979 N N . VAL A 1 241 ? -0.792 0.892 15.701 1.00 97.69 241 VAL A N 1
ATOM 1980 C CA . VAL A 1 241 ? 0.411 0.299 16.307 1.00 97.69 241 VAL A CA 1
ATOM 1981 C C . VAL A 1 241 ? 1.018 -0.766 15.389 1.00 97.69 241 VAL A C 1
ATOM 1983 O O . VAL A 1 241 ? 2.231 -0.783 15.194 1.00 97.69 241 VAL A O 1
ATOM 1986 N N . SER A 1 242 ? 0.191 -1.612 14.767 1.00 97.94 242 SER A N 1
ATOM 1987 C CA . SER A 1 242 ? 0.667 -2.582 13.767 1.00 97.94 242 SER A CA 1
ATOM 1988 C C . SER A 1 242 ? 1.212 -1.900 12.513 1.00 97.94 242 SER A C 1
ATOM 1990 O O . SER A 1 242 ? 2.260 -2.310 12.015 1.00 97.94 242 SER A O 1
ATOM 1992 N N . GLY A 1 243 ? 0.558 -0.841 12.028 1.00 97.75 243 GLY A N 1
ATOM 1993 C CA . GLY A 1 243 ? 1.040 -0.031 10.909 1.00 97.75 243 GLY A CA 1
ATOM 1994 C C . GLY A 1 243 ? 2.405 0.591 11.202 1.00 97.75 243 GLY A C 1
ATOM 1995 O O . GLY A 1 243 ? 3.331 0.425 10.413 1.00 97.75 243 GLY A O 1
ATOM 1996 N N . PHE A 1 244 ? 2.566 1.211 12.375 1.00 97.81 244 PHE A N 1
ATOM 1997 C CA . PHE A 1 244 ? 3.845 1.756 12.839 1.00 97.81 244 PHE A CA 1
ATOM 1998 C C . PHE A 1 244 ? 4.940 0.689 12.882 1.00 97.81 244 PHE A C 1
ATOM 2000 O O . PHE A 1 244 ? 6.004 0.868 12.295 1.00 97.81 244 PHE A O 1
ATOM 2007 N N . ALA A 1 245 ? 4.673 -0.433 13.554 1.00 97.38 245 ALA A N 1
ATOM 2008 C CA . ALA A 1 245 ? 5.644 -1.508 13.705 1.00 97.38 245 ALA A CA 1
ATOM 2009 C C . ALA A 1 245 ? 6.048 -2.106 12.350 1.00 97.38 245 ALA A C 1
ATOM 2011 O O . ALA A 1 245 ? 7.220 -2.394 12.129 1.00 97.38 245 ALA A O 1
ATOM 2012 N N . THR A 1 246 ? 5.101 -2.230 11.420 1.00 97.12 246 THR A N 1
ATOM 2013 C CA . THR A 1 246 ? 5.379 -2.738 10.072 1.00 97.12 246 THR A CA 1
ATOM 2014 C C . THR A 1 246 ? 6.197 -1.741 9.248 1.00 97.12 246 THR A C 1
ATOM 2016 O O . THR A 1 246 ? 7.123 -2.147 8.554 1.00 97.12 246 THR A O 1
ATOM 2019 N N . LEU A 1 247 ? 5.918 -0.437 9.343 1.00 96.56 247 LEU A N 1
ATOM 2020 C CA . LEU A 1 247 ? 6.702 0.592 8.647 1.00 96.56 247 LEU A CA 1
ATOM 2021 C C . LEU A 1 247 ? 8.119 0.740 9.222 1.00 96.56 247 LEU A C 1
ATOM 2023 O O . LEU A 1 247 ? 9.061 0.959 8.466 1.00 96.56 247 LEU A O 1
ATOM 2027 N N . ALA A 1 248 ? 8.281 0.613 10.541 1.00 96.94 248 ALA A N 1
ATOM 2028 C CA . ALA A 1 248 ? 9.574 0.755 11.211 1.00 96.94 248 ALA A CA 1
ATOM 2029 C C . ALA A 1 248 ? 10.453 -0.495 11.094 1.00 96.94 248 ALA A C 1
ATOM 2031 O O . ALA A 1 248 ? 11.659 -0.384 10.886 1.00 96.94 248 ALA A O 1
ATOM 2032 N N . PHE A 1 249 ? 9.859 -1.681 11.233 1.00 96.88 249 PHE A N 1
ATOM 2033 C CA . PHE A 1 249 ? 10.596 -2.939 11.376 1.00 96.88 249 PHE A CA 1
ATOM 2034 C C . PHE A 1 249 ? 10.315 -3.942 10.254 1.00 96.88 249 PHE A C 1
ATOM 2036 O O . PHE A 1 249 ? 10.815 -5.060 10.315 1.00 96.88 249 PHE A O 1
ATOM 2043 N N . GLY A 1 250 ? 9.550 -3.570 9.222 1.00 94.19 250 GLY A N 1
ATOM 2044 C CA . GLY A 1 250 ? 9.117 -4.483 8.159 1.00 94.19 250 GLY A CA 1
ATOM 2045 C C . GLY A 1 250 ? 10.267 -5.244 7.506 1.00 94.19 250 GLY A C 1
ATOM 2046 O O . GLY A 1 250 ? 10.223 -6.468 7.438 1.00 94.19 250 GLY A O 1
ATOM 2047 N N . LYS A 1 251 ? 11.350 -4.545 7.139 1.00 93.00 251 LYS A N 1
ATOM 2048 C CA . LYS A 1 251 ? 12.544 -5.173 6.552 1.00 93.00 251 LYS A CA 1
ATOM 2049 C C . LYS A 1 251 ? 13.168 -6.221 7.483 1.00 93.00 251 LYS A C 1
ATOM 2051 O O . LYS A 1 251 ? 13.375 -7.355 7.069 1.00 93.00 251 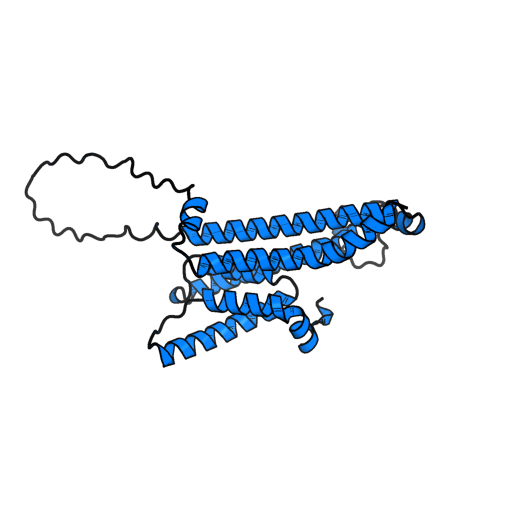LYS A O 1
ATOM 2056 N N . LEU A 1 252 ? 13.391 -5.860 8.749 1.00 94.94 252 LEU A N 1
ATOM 2057 C CA . LEU A 1 252 ? 13.964 -6.759 9.756 1.00 94.94 252 LEU A CA 1
ATOM 2058 C C . LEU A 1 252 ? 13.069 -7.981 9.993 1.00 94.94 252 LEU A C 1
ATOM 2060 O O . LEU A 1 252 ? 13.563 -9.096 10.124 1.00 94.94 252 LEU A O 1
ATOM 2064 N N . LEU A 1 253 ? 11.750 -7.785 10.027 1.00 90.25 253 LEU A N 1
ATOM 2065 C CA . LEU A 1 253 ? 10.793 -8.869 10.222 1.00 90.25 253 LEU A CA 1
ATOM 2066 C C . LEU A 1 253 ? 10.739 -9.805 9.005 1.00 90.25 253 LEU A C 1
ATOM 2068 O O . LEU A 1 253 ? 10.719 -11.018 9.185 1.00 90.25 253 LEU A O 1
ATOM 2072 N N . ILE A 1 254 ? 10.756 -9.277 7.777 1.00 92.94 254 ILE A N 1
ATOM 2073 C CA . ILE A 1 254 ? 10.801 -10.095 6.551 1.00 92.94 254 ILE A CA 1
ATOM 2074 C C . ILE A 1 254 ? 12.052 -10.975 6.539 1.00 92.94 254 ILE A C 1
ATOM 2076 O O . ILE A 1 254 ? 11.951 -12.171 6.257 1.00 92.94 254 ILE A O 1
ATOM 2080 N N . GLU A 1 255 ? 13.209 -10.397 6.866 1.00 93.44 255 GLU A N 1
ATOM 2081 C CA . GLU A 1 255 ? 14.479 -11.122 6.956 1.00 93.44 255 GLU A CA 1
ATOM 2082 C C . GLU A 1 255 ? 14.422 -12.202 8.047 1.00 93.44 255 GLU A C 1
ATOM 2084 O O . GLU A 1 255 ? 14.746 -13.359 7.785 1.00 93.44 255 GLU A O 1
ATOM 2089 N N . LEU A 1 256 ? 13.913 -11.866 9.238 1.00 93.38 256 LEU A N 1
ATOM 2090 C CA . LEU A 1 256 ? 13.776 -12.798 10.361 1.00 93.38 256 LEU A CA 1
ATOM 2091 C C . LEU A 1 256 ? 12.881 -14.004 10.025 1.00 93.38 256 LEU A C 1
ATOM 2093 O O . LEU A 1 256 ? 13.212 -15.145 10.352 1.00 93.38 256 LEU A O 1
ATOM 2097 N N . PHE A 1 257 ? 11.755 -13.769 9.350 1.00 91.31 257 PHE A N 1
ATOM 2098 C CA . PHE A 1 257 ? 10.819 -14.825 8.953 1.00 91.31 257 PHE A CA 1
ATOM 2099 C C . PHE A 1 257 ? 11.208 -15.531 7.647 1.00 91.31 257 PHE A C 1
ATOM 2101 O O . PHE A 1 257 ? 10.452 -16.380 7.179 1.00 91.31 257 PHE A O 1
ATOM 2108 N N . HIS A 1 258 ? 12.371 -15.211 7.065 1.00 90.31 258 HIS A N 1
ATOM 2109 C CA . HIS A 1 258 ? 12.840 -15.766 5.790 1.00 90.31 258 HIS A CA 1
ATOM 2110 C C . HIS A 1 258 ? 11.822 -15.585 4.649 1.00 90.31 258 HIS A C 1
ATOM 2112 O O . HIS A 1 258 ? 11.750 -16.378 3.712 1.00 90.31 258 HIS A O 1
ATOM 2118 N N . LEU A 1 259 ? 11.045 -14.499 4.701 1.00 86.50 259 LEU A N 1
ATOM 2119 C CA . LEU A 1 259 ? 10.034 -14.156 3.698 1.00 86.50 259 LEU A CA 1
ATOM 2120 C C . LEU A 1 259 ? 10.643 -13.439 2.482 1.00 86.50 259 LEU A C 1
ATOM 2122 O O . LEU A 1 259 ? 9.909 -12.902 1.657 1.00 86.50 259 LEU A O 1
ATOM 2126 N N . GLY A 1 260 ? 11.974 -13.441 2.348 1.00 81.25 260 GLY A N 1
ATOM 2127 C CA . GLY A 1 260 ? 12.691 -12.799 1.243 1.00 81.25 260 GLY A CA 1
ATOM 2128 C C . GLY A 1 260 ? 12.302 -13.335 -0.136 1.00 81.25 260 GLY A C 1
ATOM 2129 O O . GLY A 1 260 ? 12.374 -12.599 -1.106 1.00 81.25 260 GLY A O 1
ATOM 2130 N N . ALA A 1 261 ? 11.797 -14.571 -0.224 1.00 81.19 261 ALA A N 1
ATOM 2131 C CA . ALA A 1 261 ? 11.275 -15.127 -1.475 1.00 81.19 261 ALA A CA 1
ATOM 2132 C C . ALA A 1 261 ? 10.007 -14.413 -1.999 1.00 81.19 261 ALA A C 1
ATOM 2134 O O . ALA A 1 261 ? 9.597 -14.659 -3.130 1.00 81.19 261 ALA A O 1
ATOM 2135 N N . LEU A 1 262 ? 9.362 -13.571 -1.181 1.00 73.69 262 LEU A N 1
ATOM 2136 C CA . LEU A 1 262 ? 8.185 -12.783 -1.562 1.00 73.69 262 LEU A CA 1
ATOM 2137 C C . LEU A 1 262 ? 8.533 -11.353 -2.010 1.00 73.69 262 LEU A C 1
ATOM 2139 O O . LEU A 1 262 ? 7.629 -10.647 -2.467 1.00 73.69 262 LEU A O 1
ATOM 2143 N N . GLY A 1 263 ? 9.779 -10.915 -1.800 1.00 64.12 263 GLY A N 1
ATOM 2144 C CA . GLY A 1 263 ? 10.256 -9.550 -2.045 1.00 64.12 263 GLY A CA 1
ATOM 2145 C C . GLY A 1 263 ? 11.025 -9.386 -3.344 1.00 64.12 263 GLY A C 1
ATOM 2146 O O . GLY A 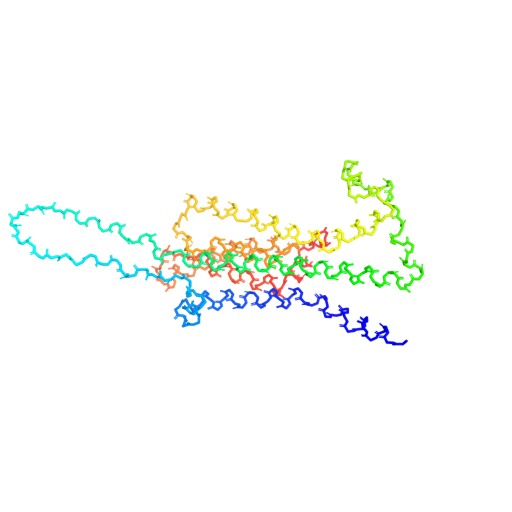1 263 ? 11.514 -10.400 -3.886 1.00 64.12 263 GLY A O 1
#

Mean predicted aligned error: 7.05 Å

Radius of gyration: 25.56 Å; Cα contacts (8 Å, |Δi|>4): 221; chains: 1; bounding box: 84×48×64 Å